Protein 5LTE (pdb70)

InterPro domains:
  IPR021848 Haem-dependent oxidative N-demethylase, alpha subunit-like [PF11927] (54-327)

Nearest PDB structures (foldseek):
  5lte-assembly1_A  TM=1.003E+00  e=3.455E-71  Ectopseudomonas mendocina ymp
  6aye-assembly1_A  TM=5.930E-01  e=3.231E+00  Homo sapiens
  8y7z-assembly1_A  TM=2.383E-01  e=1.622E+00  Geobacter sulfurreducens
  8y80-assembly1_A  TM=2.082E-01  e=1.718E+00  Geobacter sulfurreducens
  8y82-assembly1_M  TM=2.350E-01  e=3.231E+00  Geobacter sulfurreducens

B-factor: mean 16.22, std 6.71, range [7.65, 55.67]

Structure (mmCIF, N/CA/C/O backbone):
data_5LTE
#
_entry.id   5LTE
#
_cell.length_a   79.908
_cell.length_b   79.908
_cell.length_c   144.712
_cell.angle_alpha   90.00
_cell.angle_beta   90.00
_cell.angle_gamma   90.00
#
_symmetry.space_group_name_H-M   'P 43 21 2'
#
loop_
_entity.id
_entity.type
_entity.pdbx_description
1 polymer 'heme dependent oxidative N-demethylase'
2 non-polymer 'PROTOPORPHYRIN IX CONTAINING FE'
3 non-polymer 2-ETHOXYETHANOL
4 non-polymer 'SODIUM ION'
5 water water
#
loop_
_atom_site.group_PDB
_atom_site.id
_atom_site.type_symbol
_atom_site.label_atom_id
_atom_site.label_alt_id
_atom_site.label_comp_id
_atom_site.label_asym_id
_atom_site.label_entity_id
_atom_site.label_seq_id
_atom_site.pdbx_PDB_ins_code
_atom_site.Cartn_x
_atom_site.Cartn_y
_atom_site.Cartn_z
_atom_site.occupancy
_atom_site.B_iso_or_equiv
_atom_site.auth_seq_id
_atom_site.auth_comp_id
_atom_site.auth_asym_id
_atom_site.auth_atom_id
_atom_site.pdbx_PDB_model_num
ATOM 1 N N . PHE A 1 5 ? 37.781 9.664 42.109 1.00 41.30 5 PHE A N 1
ATOM 2 C CA . PHE A 1 5 ? 38.728 10.778 41.664 1.00 35.95 5 PHE A CA 1
ATOM 3 C C . PHE A 1 5 ? 38.447 11.340 40.266 1.00 37.99 5 PHE A C 1
ATOM 4 O O . PHE A 1 5 ? 38.537 10.733 39.227 1.00 33.01 5 PHE A O 1
ATOM 12 N N . LYS A 1 6 ? 38.253 12.605 40.243 1.00 38.50 6 LYS A N 1
ATOM 13 C CA . LYS A 1 6 ? 37.947 13.170 38.980 1.00 34.61 6 LYS A CA 1
ATOM 14 C C . LYS A 1 6 ? 39.197 13.448 38.164 1.00 27.17 6 LYS A C 1
ATOM 15 O O . LYS A 1 6 ? 40.317 13.280 38.669 1.00 29.64 6 LYS A O 1
ATOM 21 N N . PRO A 1 7 ? 39.009 13.971 36.957 1.00 23.09 7 PRO A N 1
ATOM 22 C CA . PRO A 1 7 ? 40.158 14.355 36.127 1.00 23.17 7 PRO A CA 1
ATOM 23 C C . PRO A 1 7 ? 41.063 15.374 36.814 1.00 20.42 7 PRO A C 1
ATOM 24 O O . PRO A 1 7 ? 40.618 16.135 37.617 1.00 20.09 7 PRO A O 1
ATOM 28 N N . LEU A 1 8 ? 42.345 15.297 36.521 1.00 21.26 8 LEU A N 1
ATOM 29 C CA . LEU A 1 8 ? 43.391 16.088 37.193 1.00 20.00 8 LEU A CA 1
ATOM 30 C C . LEU A 1 8 ? 43.075 17.555 37.185 1.00 15.96 8 LEU A C 1
ATOM 31 O O . LEU A 1 8 ? 42.759 18.132 36.167 1.00 17.02 8 LEU A O 1
ATOM 36 N N . GLU A 1 9 ? 43.073 18.176 38.365 1.00 13.57 9 GLU A N 1
ATOM 37 C CA . GLU A 1 9 ? 42.789 19.584 38.501 1.00 12.65 9 GLU A CA 1
ATOM 38 C C . GLU A 1 9 ? 44.049 20.337 38.907 1.00 12.55 9 GLU A C 1
ATOM 39 O O . GLU A 1 9 ? 44.904 19.676 39.568 1.00 12.97 9 GLU A O 1
ATOM 45 N N . SER A 1 10 ? 44.150 21.584 38.556 1.00 11.90 10 SER A N 1
ATOM 46 C CA . SER A 1 10 ? 45.178 22.447 39.057 1.00 12.57 10 SER A CA 1
ATOM 47 C C . SER A 1 10 ? 44.763 23.400 40.148 1.00 11.36 10 SER A C 1
ATOM 48 O O . SER A 1 10 ? 43.645 23.900 40.136 1.00 12.66 10 SER A O 1
ATOM 51 N N . TYR A 1 11 ? 45.761 23.700 40.989 1.00 11.12 11 TYR A N 1
ATOM 52 C CA . TYR A 1 11 ? 45.666 24.667 42.101 1.00 11.04 11 TYR A CA 1
ATOM 53 C C . TYR A 1 11 ? 46.617 25.807 41.890 1.00 10.48 11 TYR A C 1
ATOM 54 O O . TYR A 1 11 ? 47.097 26.419 42.821 1.00 10.05 11 TYR A O 1
ATOM 63 N N . ARG A 1 12 ? 46.888 26.086 40.610 1.00 11.16 12 ARG A N 1
ATOM 64 C CA . ARG A 1 12 ? 47.771 27.104 40.174 1.00 10.91 12 ARG A CA 1
ATOM 65 C C . ARG A 1 12 ? 47.448 27.285 38.653 1.00 11.76 12 ARG A C 1
ATOM 66 O O . ARG A 1 12 ? 46.642 26.546 38.085 1.00 12.65 12 ARG A O 1
ATOM 74 N N . GLU A 1 13 ? 48.092 28.273 38.040 1.00 14.47 13 GLU A N 1
ATOM 75 C CA . GLU A 1 13 ? 48.048 28.408 36.540 1.00 16.78 13 GLU A CA 1
ATOM 76 C C . GLU A 1 13 ? 46.570 28.634 36.137 1.00 14.90 13 GLU A C 1
ATOM 77 O O . GLU A 1 13 ? 46.052 29.692 36.469 1.00 18.20 13 GLU A O 1
ATOM 83 N N . ASP A 1 14 ? 45.912 27.648 35.580 1.00 15.39 14 ASP A N 1
ATOM 84 C CA . ASP A 1 14 ? 44.532 27.764 35.019 1.00 14.52 14 ASP A CA 1
ATOM 85 C C . ASP A 1 14 ? 43.464 27.518 36.068 1.00 15.69 14 ASP A C 1
ATOM 86 O O . ASP A 1 14 ? 42.222 27.743 35.810 1.00 14.17 14 ASP A O 1
ATOM 91 N N . PHE A 1 15 ? 43.904 27.055 37.255 1.00 13.54 15 PHE A N 1
ATOM 92 C CA . PHE A 1 15 ? 42.983 26.834 38.392 1.00 13.08 15 PHE A CA 1
ATOM 93 C C . PHE A 1 15 ? 41.743 26.026 38.012 1.00 14.33 15 PHE A C 1
ATOM 94 O O . PHE A 1 15 ? 40.613 26.474 38.210 1.00 16.94 15 PHE A O 1
ATOM 102 N N . SER A 1 16 ? 41.928 24.836 37.538 1.00 13.75 16 SER A N 1
ATOM 103 C CA . SER A 1 16 ? 40.833 23.978 37.116 1.00 15.13 16 SER A CA 1
ATOM 104 C C . SER A 1 16 ? 40.118 23.258 38.272 1.00 15.24 16 SER A C 1
ATOM 105 O O . SER A 1 16 ? 39.119 22.576 38.074 1.00 17.66 16 SER A O 1
ATOM 108 N N . PHE A 1 17 ? 40.647 23.390 39.505 1.00 13.01 17 PHE A N 1
ATOM 109 C CA . PHE A 1 17 ? 39.987 22.805 40.668 1.00 13.91 17 PHE A CA 1
ATOM 110 C C . PHE A 1 17 ? 38.520 23.278 40.719 1.00 14.83 17 PHE A C 1
ATOM 111 O O . PHE A 1 17 ? 38.259 24.496 40.646 1.00 15.78 17 PHE A O 1
ATOM 119 N N . ARG A 1 18 ? 37.632 22.337 40.948 1.00 15.44 18 ARG A N 1
ATOM 120 C CA . ARG A 1 18 ? 36.226 22.628 41.236 1.00 16.26 18 ARG A CA 1
ATOM 121 C C . ARG A 1 18 ? 35.630 21.512 42.015 1.00 15.64 18 ARG A C 1
ATOM 122 O O . ARG A 1 18 ? 36.064 20.376 41.973 1.00 15.82 18 ARG A O 1
ATOM 130 N N . ASN A 1 19 ? 34.574 21.823 42.765 1.00 14.39 19 ASN A N 1
ATOM 131 C CA . ASN A 1 19 ? 33.942 20.828 43.602 1.00 13.31 19 ASN A CA 1
ATOM 132 C C . ASN A 1 19 ? 32.683 20.263 42.951 1.00 14.78 19 ASN A C 1
ATOM 133 O O . ASN A 1 19 ? 31.909 21.034 42.477 1.00 16.70 19 ASN A O 1
ATOM 138 N N . SER A 1 20 ? 32.547 18.955 43.000 1.00 16.86 20 SER A N 1
ATOM 139 C CA . SER A 1 20 ? 31.284 18.248 42.680 1.00 18.94 20 SER A CA 1
ATOM 140 C C . SER A 1 20 ? 30.234 18.667 43.704 1.00 19.52 20 SER A C 1
ATOM 141 O O . SER A 1 20 ? 30.505 19.200 44.845 1.00 14.78 20 SER A O 1
ATOM 144 N N . PRO A 1 21 ? 28.948 18.381 43.370 1.00 19.55 21 PRO A N 1
ATOM 145 C CA . PRO A 1 21 ? 27.960 18.676 44.378 1.00 19.81 21 PRO A CA 1
ATOM 146 C C . PRO A 1 21 ? 28.187 17.891 45.674 1.00 17.10 21 PRO A C 1
ATOM 147 O O . PRO A 1 21 ? 27.880 18.390 46.758 1.00 18.40 21 PRO A O 1
ATOM 151 N N . ALA A 1 22 ? 28.675 16.651 45.632 1.00 17.82 22 ALA A N 1
ATOM 152 C CA . ALA A 1 22 ? 28.953 15.923 46.824 1.00 17.14 22 ALA A CA 1
ATOM 153 C C . ALA A 1 22 ? 30.060 16.576 47.718 1.00 16.87 22 ALA A C 1
ATOM 154 O O . ALA A 1 22 ? 29.998 16.510 48.956 1.00 15.10 22 ALA A O 1
ATOM 156 N N . ALA A 1 23 ? 31.082 17.051 47.024 1.00 16.89 23 ALA A N 1
ATOM 157 C CA . ALA A 1 23 ? 32.191 17.742 47.703 1.00 15.72 23 ALA A CA 1
ATOM 158 C C . ALA A 1 23 ? 31.662 19.029 48.355 1.00 13.39 23 ALA A C 1
ATOM 159 O O . ALA A 1 23 ? 32.062 19.408 49.510 1.00 14.77 23 ALA A O 1
ATOM 161 N N . ILE A 1 24 ? 30.704 19.727 47.714 1.00 14.00 24 ILE A N 1
ATOM 162 C CA . ILE A 1 24 ? 30.100 20.954 48.302 1.00 13.88 24 ILE A CA 1
ATOM 163 C C . ILE A 1 24 ? 29.348 20.546 49.551 1.00 14.88 24 ILE A C 1
ATOM 164 O O . ILE A 1 24 ? 29.500 21.162 50.636 1.00 15.25 24 ILE A O 1
ATOM 169 N N . ALA A 1 25 ? 28.558 19.457 49.451 1.00 16.44 25 ALA A N 1
ATOM 170 C CA . ALA A 1 25 ? 27.697 19.099 50.559 1.00 17.00 25 ALA A CA 1
ATOM 171 C C . ALA A 1 25 ? 28.479 18.759 51.827 1.00 17.72 25 ALA A C 1
ATOM 172 O O . ALA A 1 25 ? 28.027 18.982 52.967 1.00 17.20 25 ALA A O 1
ATOM 174 N N . ARG A 1 26 ? 29.655 18.146 51.640 1.00 16.37 26 ARG A N 1
ATOM 175 C CA . ARG A 1 26 ? 30.465 17.758 52.790 1.00 15.12 26 ARG A CA 1
ATOM 176 C C . ARG A 1 26 ? 31.527 18.811 53.193 1.00 13.12 26 ARG A C 1
ATOM 177 O O . ARG A 1 26 ? 32.324 18.568 54.158 1.00 14.25 26 ARG A O 1
ATOM 185 N N . PHE A 1 27 ? 31.525 19.943 52.556 1.00 13.41 27 PHE A N 1
ATOM 186 C CA . PHE A 1 27 ? 32.535 20.972 52.903 1.00 13.25 27 PHE A CA 1
ATOM 187 C C . PHE A 1 27 ? 32.379 21.348 54.369 1.00 14.20 27 PHE A C 1
ATOM 188 O O . PHE A 1 27 ? 31.219 21.607 54.816 1.00 13.49 27 PHE A O 1
ATOM 196 N N . PRO A 1 28 ? 33.465 21.455 55.119 1.00 12.28 28 PRO A N 1
ATOM 197 C CA . PRO A 1 28 ? 33.367 21.723 56.533 1.00 12.81 28 PRO A CA 1
ATOM 198 C C . PRO A 1 28 ? 33.125 23.187 56.867 1.00 12.98 28 PRO A C 1
ATOM 199 O O . PRO A 1 28 ? 34.030 23.935 57.304 1.00 13.29 28 PRO A O 1
ATOM 203 N N . PHE A 1 29 ? 31.908 23.655 56.658 1.00 12.49 29 PHE A N 1
ATOM 204 C CA . PHE A 1 29 ? 31.594 25.078 56.947 1.00 12.33 29 PHE A CA 1
ATOM 205 C C . PHE A 1 29 ? 31.917 25.379 58.402 1.00 12.47 29 PHE A C 1
ATOM 206 O O . PHE A 1 29 ? 31.454 24.601 59.243 1.00 15.64 29 PHE A O 1
ATOM 214 N N . PRO A 1 30 ? 32.729 26.428 58.674 1.00 11.98 30 PRO A N 1
ATOM 215 C CA . PRO A 1 30 ? 33.369 26.543 59.964 1.00 11.62 30 PRO A CA 1
ATOM 216 C C . PRO A 1 30 ? 32.689 27.496 60.953 1.00 13.01 30 PRO A C 1
ATOM 217 O O . PRO A 1 30 ? 33.236 27.705 62.024 1.00 14.76 30 PRO A O 1
ATOM 221 N N . PHE A 1 31 ? 31.512 28.024 60.623 1.00 14.24 31 PHE A N 1
ATOM 222 C CA . PHE A 1 31 ? 30.892 29.095 61.450 1.00 13.09 31 PHE A CA 1
ATOM 223 C C . PHE A 1 31 ? 29.660 28.623 62.195 1.00 16.28 31 PHE A C 1
ATOM 224 O O . PHE A 1 31 ? 28.617 28.508 61.557 1.00 16.79 31 PHE A O 1
ATOM 232 N N . PRO A 1 32 ? 29.787 28.440 63.544 1.00 16.87 32 PRO A N 1
ATOM 233 C CA . PRO A 1 32 ? 28.616 27.994 64.272 1.00 16.42 32 PRO A CA 1
ATOM 234 C C . PRO A 1 32 ? 27.723 29.194 64.520 1.00 16.25 32 PRO A C 1
ATOM 235 O O . PRO A 1 32 ? 26.595 28.983 64.963 1.00 18.04 32 PRO A O 1
ATOM 239 N N . GLU A 1 33 ? 28.184 30.414 64.334 1.00 14.62 33 GLU A N 1
ATOM 240 C CA . GLU A 1 33 ? 27.409 31.636 64.668 1.00 17.64 33 GLU A CA 1
ATOM 241 C C . GLU A 1 33 ? 27.554 32.630 63.577 1.00 16.83 33 GLU A C 1
ATOM 242 O O . GLU A 1 33 ? 28.439 32.564 62.695 1.00 15.95 33 GLU A O 1
ATOM 248 N N . ASP A 1 34 ? 26.718 33.690 63.590 1.00 15.14 34 ASP A N 1
ATOM 249 C CA . ASP A 1 34 ? 26.811 34.726 62.589 1.00 14.06 34 ASP A CA 1
ATOM 250 C C . ASP A 1 34 ? 27.951 35.717 62.759 1.00 14.20 34 ASP A C 1
ATOM 251 O O . ASP A 1 34 ? 28.049 36.709 61.996 1.00 15.82 34 ASP A O 1
ATOM 256 N N . GLN A 1 35 ? 28.768 35.548 63.795 1.00 13.53 35 GLN A N 1
ATOM 257 C CA . GLN A 1 35 ? 30.010 36.246 63.910 1.00 14.20 35 GLN A CA 1
ATOM 258 C C . GLN A 1 35 ? 31.067 35.213 64.425 1.00 13.64 35 GLN A C 1
ATOM 259 O O . GLN A 1 35 ? 30.727 34.207 65.040 1.00 14.84 35 GLN A O 1
ATOM 265 N N . TYR A 1 36 ? 32.305 35.526 64.075 1.00 12.57 36 TYR A N 1
ATOM 266 C CA . TYR A 1 36 ? 33.483 34.720 64.442 1.00 11.36 36 TYR A CA 1
ATOM 267 C C . TYR A 1 36 ? 34.350 35.386 65.474 1.00 10.99 36 TYR A C 1
ATOM 268 O O . TYR A 1 36 ? 34.663 36.551 65.406 1.00 12.41 36 TYR A O 1
ATOM 277 N N . MET A 1 37 ? 34.803 34.545 66.409 1.00 12.21 37 MET A N 1
ATOM 278 C CA . MET A 1 37 ? 35.814 34.920 67.349 1.00 11.48 37 MET A CA 1
ATOM 279 C C . MET A 1 37 ? 36.708 33.725 67.670 1.00 10.17 37 MET A C 1
ATOM 280 O O . MET A 1 37 ? 36.269 32.630 67.663 1.00 11.54 37 MET A O 1
ATOM 285 N N . TYR A 1 38 ? 37.977 34.013 67.905 1.00 11.71 38 TYR A N 1
ATOM 286 C CA . TYR A 1 38 ? 38.899 32.993 68.351 1.00 11.07 38 TYR A CA 1
ATOM 287 C C . TYR A 1 38 ? 38.445 32.362 69.690 1.00 12.97 38 TYR A C 1
ATOM 288 O O . TYR A 1 38 ? 37.876 33.060 70.579 1.00 14.81 38 TYR A O 1
ATOM 297 N N . SER A 1 39 ? 38.731 31.076 69.852 1.00 11.72 39 SER A N 1
ATOM 298 C CA . SER A 1 39 ? 38.477 30.321 71.028 1.00 12.43 39 SER A CA 1
ATOM 299 C C . SER A 1 39 ? 39.262 29.058 71.015 1.00 14.25 39 SER A C 1
ATOM 300 O O . SER A 1 39 ? 39.846 28.708 69.978 1.00 14.71 39 SER A O 1
ATOM 303 N N . VAL A 1 40 ? 39.294 28.368 72.148 1.00 12.11 40 VAL A N 1
ATOM 304 C CA . VAL A 1 40 ? 39.824 27.021 72.222 1.00 13.59 40 VAL A CA 1
ATOM 305 C C . VAL A 1 40 ? 38.761 26.067 71.739 1.00 14.49 40 VAL A C 1
ATOM 306 O O . VAL A 1 40 ? 37.978 25.516 72.555 1.00 16.45 40 VAL A O 1
ATOM 310 N N . ASN A 1 41 ? 38.668 25.908 70.427 1.00 12.60 41 ASN A N 1
ATOM 311 C CA . ASN A 1 41 ? 37.603 25.181 69.795 1.00 12.21 41 ASN A CA 1
ATOM 312 C C . ASN A 1 41 ? 37.914 23.715 69.524 1.00 12.94 41 ASN A C 1
ATOM 313 O O . ASN A 1 41 ? 37.600 23.177 68.453 1.00 14.53 41 ASN A O 1
ATOM 318 N N . LEU A 1 42 ? 38.569 23.117 70.499 1.00 13.12 42 LEU A N 1
ATOM 319 C CA . LEU A 1 42 ? 39.000 21.714 70.397 1.00 13.61 42 LEU A CA 1
ATOM 320 C C . LEU A 1 42 ? 37.935 20.754 70.771 1.00 15.90 42 LEU A C 1
ATOM 321 O O . LEU A 1 42 ? 37.077 21.068 71.648 1.00 17.22 42 LEU A O 1
ATOM 326 N N . GLU A 1 43 ? 37.875 19.603 70.137 1.00 13.76 43 GLU A N 1
ATOM 327 C CA . GLU A 1 43 ? 36.971 18.543 70.582 1.00 16.63 43 GLU A CA 1
ATOM 328 C C . GLU A 1 43 ? 37.662 17.217 70.345 1.00 16.55 43 GLU A C 1
ATOM 329 O O . GLU A 1 43 ? 38.538 17.087 69.477 1.00 14.73 43 GLU A O 1
ATOM 335 N N . PRO A 1 44 ? 37.203 16.180 71.026 1.00 17.62 44 PRO A N 1
ATOM 336 C CA . PRO A 1 44 ? 37.745 14.855 70.721 1.00 15.01 44 PRO A CA 1
ATOM 337 C C . PRO A 1 44 ? 37.475 14.446 69.300 1.00 14.72 44 PRO A C 1
ATOM 338 O O . PRO A 1 44 ? 36.401 14.701 68.676 1.00 16.10 44 PRO A O 1
ATOM 342 N N . ALA A 1 45 ? 38.528 13.942 68.657 1.00 13.93 45 ALA A N 1
ATOM 343 C CA . ALA A 1 45 ? 38.455 13.569 67.251 1.00 15.27 45 ALA A CA 1
ATOM 344 C C . ALA A 1 45 ? 37.961 12.181 67.047 1.00 17.85 45 ALA A C 1
ATOM 345 O O . ALA A 1 45 ? 38.684 11.275 66.677 1.00 20.74 45 ALA A O 1
ATOM 347 N N . VAL A 1 46 ? 36.707 12.036 67.363 1.00 18.09 46 VAL A N 1
ATOM 348 C CA . VAL A 1 46 ? 35.998 10.770 67.284 1.00 19.67 46 VAL A CA 1
ATOM 349 C C . VAL A 1 46 ? 35.237 10.708 65.986 1.00 17.65 46 VAL A C 1
ATOM 350 O O . VAL A 1 46 ? 34.732 11.706 65.425 1.00 21.51 46 VAL A O 1
ATOM 354 N N . SER A 1 47 ? 35.098 9.490 65.430 1.00 18.35 47 SER A N 1
ATOM 355 C CA . SER A 1 47 ? 34.371 9.303 64.192 1.00 17.74 47 SER A CA 1
ATOM 356 C C . SER A 1 47 ? 32.957 9.692 64.344 1.00 21.65 47 SER A C 1
ATOM 357 O O . SER A 1 47 ? 32.325 9.236 65.295 1.00 23.90 47 SER A O 1
ATOM 360 N N . ARG A 1 48 ? 32.472 10.539 63.471 1.00 20.43 48 ARG A N 1
ATOM 361 C CA . ARG A 1 48 ? 31.043 10.858 63.379 1.00 22.80 48 ARG A CA 1
ATOM 362 C C . ARG A 1 48 ? 30.623 11.216 61.983 1.00 21.95 48 ARG A C 1
ATOM 363 O O . ARG A 1 48 ? 31.427 11.553 61.097 1.00 18.77 48 ARG A O 1
ATOM 371 N N . ASP A 1 49 ? 29.314 11.042 61.732 1.00 21.89 49 ASP A N 1
ATOM 372 C CA . ASP A 1 49 ? 28.664 11.479 60.503 1.00 23.11 49 ASP A CA 1
ATOM 373 C C . ASP A 1 49 ? 29.258 10.828 59.258 1.00 25.58 49 ASP A C 1
ATOM 374 O O . ASP A 1 49 ? 30.009 11.451 58.475 1.00 21.03 49 ASP A O 1
ATOM 379 N N . PRO A 1 50 ? 28.868 9.578 59.010 1.00 24.08 50 PRO A N 1
ATOM 380 C CA . PRO A 1 50 ? 29.350 8.909 57.832 1.00 21.97 50 PRO A CA 1
ATOM 381 C C . PRO A 1 50 ? 29.205 9.739 56.556 1.00 22.39 50 PRO A C 1
ATOM 382 O O . PRO A 1 50 ? 28.214 10.421 56.347 1.00 24.01 50 PRO A O 1
ATOM 386 N N . GLY A 1 51 ? 30.249 9.710 55.703 1.00 21.14 51 GLY A N 1
ATOM 387 C CA . GLY A 1 51 ? 30.317 10.525 54.505 1.00 20.91 51 GLY A CA 1
ATOM 388 C C . GLY A 1 51 ? 30.996 11.923 54.734 1.00 18.26 51 GLY A C 1
ATOM 389 O O . GLY A 1 51 ? 31.358 12.604 53.796 1.00 20.17 51 GLY A O 1
ATOM 390 N N . SER A 1 52 ? 31.060 12.343 55.981 1.00 16.76 52 SER A N 1
ATOM 391 C CA . SER A 1 52 ? 31.569 13.650 56.299 1.00 15.66 52 SER A CA 1
ATOM 392 C C . SER A 1 52 ? 33.081 13.556 56.454 1.00 14.86 52 SER A C 1
ATOM 393 O O . SER A 1 52 ? 33.694 12.464 56.561 1.00 15.50 52 SER A O 1
ATOM 396 N N . VAL A 1 53 ? 33.678 14.754 56.564 1.00 16.25 53 VAL A N 1
ATOM 397 C CA . VAL A 1 53 ? 35.103 14.807 56.807 1.00 13.96 53 VAL A CA 1
ATOM 398 C C . VAL A 1 53 ? 35.545 14.344 58.167 1.00 15.96 53 VAL A C 1
ATOM 399 O O . VAL A 1 53 ? 36.746 14.197 58.391 1.00 16.06 53 VAL A O 1
ATOM 403 N N . PHE A 1 54 ? 34.600 14.132 59.089 1.00 14.37 54 PHE A N 1
ATOM 404 C CA . PHE A 1 54 ? 34.863 13.673 60.433 1.00 16.11 54 PHE A CA 1
ATOM 405 C C . PHE A 1 54 ? 34.754 12.158 60.632 1.00 14.51 54 PHE A C 1
ATOM 406 O O . PHE A 1 54 ? 35.021 11.717 61.707 1.00 16.11 54 PHE A O 1
ATOM 414 N N . GLU A 1 55 ? 34.488 11.434 59.561 1.00 15.58 55 GLU A N 1
ATOM 415 C CA . GLU A 1 55 ? 34.245 9.998 59.662 1.00 18.05 55 GLU A CA 1
ATOM 416 C C . GLU A 1 55 ? 35.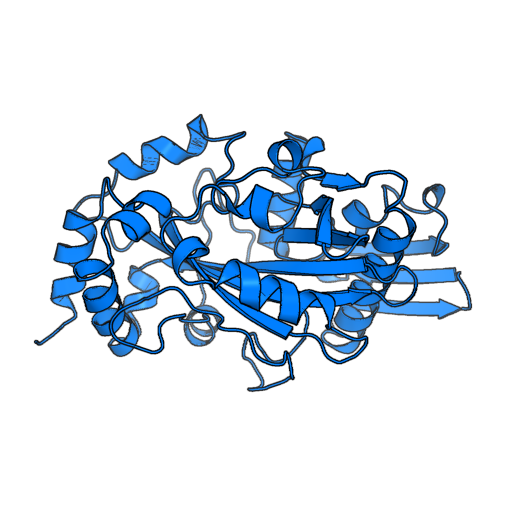518 9.228 60.002 1.00 19.38 55 GLU A C 1
ATOM 417 O O . GLU A 1 55 ? 35.552 8.364 60.875 1.00 16.77 55 GLU A O 1
ATOM 423 N N . HIS A 1 56 ? 36.607 9.620 59.326 1.00 16.77 56 HIS A N 1
ATOM 424 C CA . HIS A 1 56 ? 37.920 8.998 59.535 1.00 17.22 56 HIS A CA 1
ATOM 425 C C . HIS A 1 56 ? 38.969 9.975 60.026 1.00 18.12 56 HIS A C 1
ATOM 426 O O . HIS A 1 56 ? 38.774 11.175 59.897 1.00 18.11 56 HIS A O 1
ATOM 433 N N . GLN A 1 57 ? 40.066 9.454 60.638 1.00 16.15 57 GLN A N 1
ATOM 434 C CA . GLN A 1 57 ? 41.066 10.385 61.169 1.00 18.68 57 GLN A CA 1
ATOM 435 C C . GLN A 1 57 ? 41.752 11.129 60.076 1.00 15.77 57 GLN A C 1
ATOM 436 O O . GLN A 1 57 ? 42.189 12.279 60.323 1.00 16.66 57 GLN A O 1
ATOM 442 N N . PHE A 1 58 ? 41.945 10.513 58.919 1.00 14.75 58 PHE A N 1
ATOM 443 C CA . PHE A 1 58 ? 42.522 11.136 57.732 1.00 14.47 58 PHE A CA 1
ATOM 444 C C . PHE A 1 58 ? 41.525 11.026 56.608 1.00 15.45 58 PHE A C 1
ATOM 445 O O . PHE A 1 58 ? 41.153 9.905 56.176 1.00 16.96 58 PHE A O 1
ATOM 453 N N . ASP A 1 59 ? 41.155 12.136 56.033 1.00 14.26 59 ASP A N 1
ATOM 454 C CA . ASP A 1 59 ? 40.099 12.194 55.045 1.00 13.25 59 ASP A CA 1
ATOM 455 C C . ASP A 1 59 ? 40.721 12.260 53.669 1.00 15.49 59 ASP A C 1
ATOM 456 O O . ASP A 1 59 ? 41.491 13.176 53.349 1.00 14.95 59 ASP A O 1
ATOM 461 N N . VAL A 1 60 ? 40.377 11.291 52.839 1.00 14.01 60 VAL A N 1
ATOM 462 C CA . VAL A 1 60 ? 40.766 11.242 51.438 1.00 14.18 60 VAL A CA 1
ATOM 463 C C . VAL A 1 60 ? 39.538 11.514 50.591 1.00 14.34 60 VAL A C 1
ATOM 464 O O . VAL A 1 60 ? 38.528 10.854 50.808 1.00 15.38 60 VAL A O 1
ATOM 468 N N . ASP A 1 61 ? 39.586 12.482 49.687 1.00 13.80 61 ASP A N 1
ATOM 469 C CA . ASP A 1 61 ? 38.441 12.936 48.933 1.00 12.90 61 ASP A CA 1
ATOM 470 C C . ASP A 1 61 ? 38.663 12.909 47.420 1.00 14.66 61 ASP A C 1
ATOM 471 O O . ASP A 1 61 ? 39.689 12.394 46.892 1.00 14.93 61 ASP A O 1
ATOM 476 N N . GLU A 1 62 ? 37.728 13.492 46.666 1.00 14.70 62 GLU A N 1
ATOM 477 C CA . GLU A 1 62 ? 37.739 13.448 45.238 1.00 13.91 62 GLU A CA 1
ATOM 478 C C . GLU A 1 62 ? 38.898 14.102 44.588 1.00 12.72 62 GLU A C 1
ATOM 479 O O . GLU A 1 62 ? 39.198 13.900 43.406 1.00 13.40 62 GLU A O 1
ATOM 485 N N . HIS A 1 63 ? 39.578 14.932 45.399 1.00 12.41 63 HIS A N 1
ATOM 486 C CA . HIS A 1 63 ? 40.682 15.729 44.855 1.00 11.04 63 HIS A CA 1
ATOM 487 C C . HIS A 1 63 ? 42.041 15.121 45.166 1.00 12.27 63 HIS A C 1
ATOM 488 O O . HIS A 1 63 ? 43.104 15.756 44.870 1.00 13.01 63 HIS A O 1
ATOM 495 N N . TYR A 1 64 ? 42.038 13.906 45.682 1.00 11.46 64 TYR A N 1
ATOM 496 C CA . TYR A 1 64 ? 43.263 13.279 46.177 1.00 12.29 64 TYR A CA 1
ATOM 497 C C . TYR A 1 64 ? 44.381 13.281 45.131 1.00 12.08 64 TYR A C 1
ATOM 498 O O . TYR A 1 64 ? 45.562 13.720 45.385 1.00 10.95 64 TYR A O 1
ATOM 507 N N . VAL A 1 65 ? 44.080 12.774 43.934 1.00 12.89 65 VAL A N 1
ATOM 508 C CA . VAL A 1 65 ? 45.151 12.690 42.930 1.00 14.08 65 VAL A CA 1
ATOM 509 C C . VAL A 1 65 ? 45.654 14.102 42.478 1.00 12.23 65 VAL A C 1
ATOM 510 O O . VAL A 1 65 ? 46.883 14.322 42.328 1.00 13.18 65 VAL A O 1
ATOM 514 N N . SER A 1 66 ? 44.719 15.023 42.266 1.00 11.99 66 SER A N 1
ATOM 515 C CA . SER A 1 66 ? 45.055 16.387 41.931 1.00 11.99 66 SER A CA 1
ATOM 516 C C . SER A 1 66 ? 46.001 16.978 42.987 1.00 10.62 66 SER A C 1
ATOM 517 O O . SER A 1 66 ? 46.980 17.654 42.661 1.00 10.11 66 SER A O 1
ATOM 520 N N . GLU A 1 67 ? 45.602 16.804 44.225 1.00 11.05 67 GLU A N 1
ATOM 521 C CA . GLU A 1 67 ? 46.389 17.402 45.318 1.00 10.17 67 GLU A CA 1
ATOM 522 C C . GLU A 1 67 ? 47.781 16.809 45.433 1.00 10.81 67 GLU A C 1
ATOM 523 O O . GLU A 1 67 ? 48.749 17.511 45.684 1.00 11.30 67 GLU A O 1
ATOM 529 N N . MET A 1 68 ? 47.867 15.522 45.215 1.00 10.61 68 MET A N 1
ATOM 530 C CA . MET A 1 68 ? 49.196 14.874 45.269 1.00 11.47 68 MET A CA 1
ATOM 531 C C . MET A 1 68 ? 50.069 15.341 44.139 1.00 10.89 68 MET A C 1
ATOM 532 O O . MET A 1 68 ? 51.277 15.520 44.302 1.00 10.84 68 MET A O 1
ATOM 537 N N . ALA A 1 69 ? 49.505 15.615 42.962 1.00 11.19 69 ALA A N 1
ATOM 538 C CA . ALA A 1 69 ? 50.235 16.235 41.894 1.00 12.35 69 ALA A CA 1
ATOM 539 C C . ALA A 1 69 ? 50.727 17.655 42.207 1.00 12.72 69 ALA A C 1
ATOM 540 O O . ALA A 1 69 ? 51.861 18.080 41.832 1.00 11.69 69 ALA A O 1
ATOM 542 N N . GLU A 1 70 ? 49.854 18.416 42.902 1.00 11.15 70 GLU A N 1
ATOM 543 C CA . GLU A 1 70 ? 50.242 19.734 43.369 1.00 9.50 70 GLU A CA 1
ATOM 544 C C . GLU A 1 70 ? 51.418 19.661 44.364 1.00 8.55 70 GLU A C 1
ATOM 545 O O . GLU A 1 70 ? 52.367 20.423 44.202 1.00 9.21 70 GLU A O 1
ATOM 551 N N . ARG A 1 71 ? 51.326 18.758 45.347 1.00 8.89 71 ARG A N 1
ATOM 552 C CA . ARG A 1 71 ? 52.410 18.573 46.297 1.00 8.48 71 ARG A CA 1
ATOM 553 C C . ARG A 1 71 ? 53.685 18.240 45.544 1.00 9.27 71 ARG A C 1
ATOM 554 O O . ARG A 1 71 ? 54.792 18.745 45.817 1.00 9.85 71 ARG A O 1
ATOM 562 N N . ALA A 1 72 ? 53.587 17.333 44.589 1.00 10.80 72 ALA A N 1
ATOM 563 C CA . ALA A 1 72 ? 54.808 16.953 43.870 1.00 12.19 72 ALA A CA 1
ATOM 564 C C . ALA A 1 72 ? 55.437 18.139 43.154 1.00 10.14 72 ALA A C 1
ATOM 565 O O . ALA A 1 72 ? 56.654 18.281 43.145 1.00 11.49 72 ALA A O 1
ATOM 567 N N . ARG A 1 73 ? 54.633 19.015 42.568 1.00 11.53 73 ARG A N 1
ATOM 568 C CA . ARG A 1 73 ? 55.168 20.191 41.898 1.00 10.97 73 ARG A CA 1
ATOM 569 C C . ARG A 1 73 ? 55.832 21.156 42.900 1.00 10.36 73 ARG A C 1
ATOM 570 O O . ARG A 1 73 ? 56.946 21.693 42.685 1.00 11.22 73 ARG A O 1
ATOM 578 N N . VAL A 1 74 ? 55.203 21.367 44.049 1.00 9.35 74 VAL A N 1
ATOM 579 C CA . VAL A 1 74 ? 55.763 22.268 45.048 1.00 9.02 74 VAL A CA 1
ATOM 580 C C . VAL A 1 74 ? 57.145 21.772 45.451 1.00 9.21 74 VAL A C 1
ATOM 581 O O . VAL A 1 74 ? 58.140 22.549 45.572 1.00 9.67 74 VAL A O 1
ATOM 585 N N . LEU A 1 75 ? 57.247 20.473 45.691 1.00 10.34 75 LEU A N 1
ATOM 586 C CA . LEU A 1 75 ? 58.492 19.864 46.193 1.00 10.30 75 LEU A CA 1
ATOM 587 C C . LEU A 1 75 ? 59.545 19.794 45.087 1.00 11.75 75 LEU A C 1
ATOM 588 O O . LEU A 1 75 ? 60.753 19.864 45.387 1.00 13.12 75 LEU A O 1
ATOM 593 N N . GLU A 1 76 ? 59.102 19.652 43.840 1.00 12.48 76 GLU A N 1
ATOM 594 C CA . GLU A 1 76 ? 60.057 19.756 42.738 1.00 13.83 76 GLU A CA 1
ATOM 595 C C . GLU A 1 76 ? 60.770 21.082 42.658 1.00 13.89 76 GLU A C 1
ATOM 596 O O . GLU A 1 76 ? 62.015 21.130 42.474 1.00 14.72 76 GLU A O 1
ATOM 602 N N . LEU A 1 77 ? 60.017 22.170 42.886 1.00 12.60 77 LEU A N 1
ATOM 603 C CA . LEU A 1 77 ? 60.524 23.500 42.926 1.00 12.63 77 LEU A CA 1
ATOM 604 C C . LEU A 1 77 ? 61.306 23.805 44.200 1.00 13.53 77 LEU A C 1
ATOM 605 O O . LEU A 1 77 ? 62.250 24.642 44.208 1.00 15.27 77 LEU A O 1
ATOM 610 N N . ASP A 1 78 ? 60.883 23.221 45.326 1.00 11.03 78 ASP A N 1
ATOM 611 C CA . ASP A 1 78 ? 61.389 23.565 46.654 1.00 11.02 78 ASP A CA 1
ATOM 612 C C . ASP A 1 78 ? 61.337 22.369 47.586 1.00 10.83 78 ASP A C 1
ATOM 613 O O . ASP A 1 78 ? 60.434 22.186 48.384 1.00 10.39 78 ASP A O 1
ATOM 618 N N . PRO A 1 79 ? 62.413 21.545 47.567 1.00 12.11 79 PRO A N 1
ATOM 619 C CA . PRO A 1 79 ? 62.425 20.365 48.460 1.00 12.86 79 PRO A CA 1
ATOM 620 C C . PRO A 1 79 ? 62.461 20.718 49.924 1.00 14.44 79 PRO A C 1
ATOM 621 O O . PRO A 1 79 ? 62.086 19.881 50.766 1.00 14.37 79 PRO A O 1
ATOM 625 N N . GLY A 1 80 ? 62.821 21.962 50.270 1.00 11.59 80 GLY A N 1
ATOM 626 C CA . GLY A 1 80 ? 62.941 22.378 51.650 1.00 13.91 80 GLY A CA 1
ATOM 627 C C . GLY A 1 80 ? 61.588 22.686 52.305 1.00 13.05 80 GLY A C 1
ATOM 628 O O . GLY A 1 80 ? 61.539 23.102 53.467 1.00 13.17 80 GLY A O 1
ATOM 629 N N . ARG A 1 81 ? 60.476 22.429 51.603 1.00 11.75 81 ARG A N 1
ATOM 630 C CA . ARG A 1 81 ? 59.177 22.419 52.268 1.00 10.00 81 ARG A CA 1
ATOM 631 C C . ARG A 1 81 ? 58.983 21.277 53.250 1.00 10.76 81 ARG A C 1
ATOM 632 O O . ARG A 1 81 ? 57.973 21.247 54.018 1.00 10.66 81 ARG A O 1
ATOM 640 N N . CYS A 1 82 ? 59.830 20.241 53.153 1.00 9.87 82 CYS A N 1
ATOM 641 C CA . CYS A 1 82 ? 59.827 19.154 54.114 1.00 10.53 82 CYS A CA 1
ATOM 642 C C . CYS A 1 82 ? 61.160 19.210 54.834 1.00 10.79 82 CYS A C 1
ATOM 643 O O . CYS A 1 82 ? 62.266 19.239 54.212 1.00 12.98 82 CYS A O 1
ATOM 646 N N . LEU A 1 83 ? 61.111 19.113 56.135 1.00 11.45 83 LEU A N 1
ATOM 647 C CA . LEU A 1 83 ? 62.274 19.133 56.990 1.00 13.84 83 LEU A CA 1
ATOM 648 C C . LEU A 1 83 ? 62.014 18.102 58.112 1.00 12.66 83 LEU A C 1
ATOM 649 O O . LEU A 1 83 ? 60.955 18.071 58.666 1.00 13.60 83 LEU A O 1
ATOM 654 N N . VAL A 1 84 ? 63.023 17.288 58.447 1.00 13.35 84 VAL A N 1
ATOM 655 C CA . VAL A 1 84 ? 62.942 16.432 59.627 1.00 12.11 84 VAL A CA 1
ATOM 656 C C . VAL A 1 84 ? 64.264 16.552 60.364 1.00 13.23 84 VAL A C 1
ATOM 657 O O . VAL A 1 84 ? 65.323 16.065 59.857 1.00 13.48 84 VAL A O 1
ATOM 661 N N . MET A 1 85 ? 64.307 17.258 61.477 1.00 11.91 85 MET A N 1
ATOM 662 C CA . MET A 1 85 ? 65.524 17.312 62.238 1.00 13.78 85 MET A CA 1
ATOM 663 C C . MET A 1 85 ? 65.908 15.897 62.708 1.00 15.01 85 MET A C 1
ATOM 664 O O . MET A 1 85 ? 65.078 15.060 62.970 1.00 13.09 85 MET A O 1
ATOM 669 N N . PRO A 1 86 ? 67.195 15.661 62.838 1.00 16.03 86 PRO A N 1
ATOM 670 C CA . PRO A 1 86 ? 67.591 14.246 63.121 1.00 17.28 86 PRO A CA 1
ATOM 671 C C . PRO A 1 86 ? 66.965 13.619 64.303 1.00 15.38 86 PRO A C 1
ATOM 672 O O . PRO A 1 86 ? 66.667 12.410 64.252 1.00 16.75 86 PRO A O 1
ATOM 676 N N . HIS A 1 87 ? 66.744 14.377 65.399 1.00 15.87 87 HIS A N 1
ATOM 677 C CA . HIS A 1 87 ? 66.049 13.774 66.539 1.00 14.36 87 HIS A CA 1
ATOM 678 C C . HIS A 1 87 ? 64.541 13.363 66.333 1.00 13.53 87 HIS A C 1
ATOM 679 O O . HIS A 1 87 ? 63.913 12.744 67.218 1.00 17.02 87 HIS A O 1
ATOM 686 N N . MET A 1 88 ? 63.959 13.797 65.200 1.00 12.33 88 MET A N 1
ATOM 687 C CA . MET A 1 88 ? 62.631 13.503 64.889 1.00 11.38 88 MET A CA 1
ATOM 688 C C . MET A 1 88 ? 62.465 12.304 63.883 1.00 11.07 88 MET A C 1
ATOM 689 O O . MET A 1 88 ? 61.343 11.966 63.473 1.00 11.21 88 MET A O 1
ATOM 694 N N . ALA A 1 89 ? 63.552 11.625 63.592 1.00 13.06 89 ALA A N 1
ATOM 695 C CA . ALA A 1 89 ? 63.423 10.521 62.676 1.00 12.29 89 ALA A CA 1
ATOM 696 C C . ALA A 1 89 ? 62.479 9.422 63.181 1.00 11.52 89 ALA A C 1
ATOM 697 O O . ALA A 1 89 ? 61.668 8.894 62.404 1.00 11.40 89 ALA A O 1
ATOM 699 N N . GLN A 1 90 ? 62.521 9.071 64.437 1.00 12.52 90 GLN A N 1
ATOM 700 C CA . GLN A 1 90 ? 61.558 8.103 64.957 1.00 12.75 90 GLN A CA 1
ATOM 701 C C . GLN A 1 90 ? 60.137 8.580 64.827 1.00 11.46 90 GLN A C 1
ATOM 702 O O . GLN A 1 90 ? 59.285 7.790 64.426 1.00 12.01 90 GLN A O 1
ATOM 708 N N . ALA A 1 91 ? 59.869 9.865 65.160 1.00 10.92 91 ALA A N 1
ATOM 709 C CA . ALA A 1 91 ? 58.596 10.419 64.974 1.00 10.13 91 ALA A CA 1
ATOM 710 C C . ALA A 1 91 ? 58.117 10.412 63.524 1.00 10.19 91 ALA A C 1
ATOM 711 O O . ALA A 1 91 ? 56.925 10.265 63.256 1.00 12.32 91 ALA A O 1
ATOM 713 N N . ALA A 1 92 ? 58.993 10.566 62.528 1.00 9.44 92 ALA A N 1
ATOM 714 C CA . ALA A 1 92 ? 58.659 10.459 61.150 1.00 10.84 92 ALA A CA 1
ATOM 715 C C . ALA A 1 92 ? 58.170 9.063 60.812 1.00 8.79 92 ALA A C 1
ATOM 716 O O . ALA A 1 92 ? 57.160 8.919 60.164 1.00 9.88 92 ALA A O 1
ATOM 718 N N . TRP A 1 93 ? 58.876 8.028 61.359 1.00 10.56 93 TRP A N 1
ATOM 719 C CA . TRP A 1 93 ? 58.386 6.647 61.138 1.00 10.29 93 TRP A CA 1
ATOM 720 C C . TRP A 1 93 ? 57.045 6.379 61.826 1.00 10.04 93 TRP A C 1
ATOM 721 O O . TRP A 1 93 ? 56.171 5.713 61.257 1.00 11.68 93 TRP A O 1
ATOM 732 N N . ASP A 1 94 ? 56.884 6.933 63.015 1.00 12.05 94 ASP A N 1
ATOM 733 C CA . ASP A 1 94 ? 55.555 6.835 63.737 1.00 13.19 94 ASP A CA 1
ATOM 734 C C . ASP A 1 94 ? 54.457 7.406 62.844 1.00 11.95 94 ASP A C 1
ATOM 735 O O . ASP A 1 94 ? 53.328 6.908 62.759 1.00 12.61 94 ASP A O 1
ATOM 740 N N . THR A 1 95 ? 54.706 8.572 62.216 1.00 10.74 95 THR A N 1
ATOM 741 C CA . THR A 1 95 ? 53.769 9.221 61.360 1.00 10.85 95 THR A CA 1
ATOM 742 C C . THR A 1 95 ? 53.440 8.372 60.133 1.00 10.63 95 THR A C 1
ATOM 743 O O . THR A 1 95 ? 52.302 8.204 59.740 1.00 12.56 95 THR A O 1
ATOM 747 N N . LEU A 1 96 ? 54.497 7.760 59.513 1.00 10.10 96 LEU A N 1
ATOM 748 C CA . LEU A 1 96 ? 54.266 6.924 58.399 1.00 9.91 96 LEU A CA 1
ATOM 749 C C . LEU A 1 96 ? 53.394 5.691 58.838 1.00 10.57 96 LEU A C 1
ATOM 750 O O . LEU A 1 96 ? 52.461 5.304 58.124 1.00 10.94 96 LEU A O 1
ATOM 755 N N . ALA A 1 97 ? 53.658 5.146 60.023 1.00 11.58 97 ALA A N 1
ATOM 756 C CA . ALA A 1 97 ? 52.880 3.947 60.533 1.00 12.00 97 ALA A CA 1
ATOM 757 C C . ALA A 1 97 ? 51.374 4.348 60.707 1.00 13.23 97 ALA A C 1
ATOM 758 O O . ALA A 1 97 ? 50.446 3.691 60.217 1.00 13.24 97 ALA A O 1
ATOM 760 N N . MET A 1 98 ? 51.152 5.522 61.324 1.00 13.38 98 MET A N 1
ATOM 761 C CA . MET A 1 98 ? 49.789 5.974 61.605 1.00 12.61 98 MET A CA 1
ATOM 762 C C . MET A 1 98 ? 49.040 6.207 60.373 1.00 12.31 98 MET A C 1
ATOM 763 O O . MET A 1 98 ? 47.873 5.781 60.217 1.00 13.04 98 MET A O 1
ATOM 768 N N . LEU A 1 99 ? 49.689 6.852 59.409 1.00 10.79 99 LEU A N 1
ATOM 769 C CA . LEU A 1 99 ? 48.969 7.164 58.164 1.00 12.13 99 LEU A CA 1
ATOM 770 C C . LEU A 1 99 ? 48.693 5.908 57.369 1.00 11.37 99 LEU A C 1
ATOM 771 O O . LEU A 1 99 ? 47.584 5.716 56.868 1.00 11.50 99 LEU A O 1
ATOM 776 N N . MET A 1 100 ? 49.716 5.059 57.163 1.00 12.33 100 MET A N 1
ATOM 777 C CA . MET A 1 100 ? 49.460 3.828 56.413 1.00 11.87 100 MET A CA 1
ATOM 778 C C . MET A 1 100 ? 48.418 2.908 57.080 1.00 12.13 100 MET A C 1
ATOM 779 O O . MET A 1 100 ? 47.530 2.398 56.384 1.00 13.93 100 MET A O 1
ATOM 784 N N . GLU A 1 101 ? 48.443 2.762 58.378 1.00 13.34 101 GLU A N 1
ATOM 785 C CA . GLU A 1 101 ? 47.457 1.955 59.084 1.00 15.43 101 GLU A CA 1
ATOM 786 C C . GLU A 1 101 ? 46.069 2.477 58.887 1.00 16.17 101 GLU A C 1
ATOM 787 O O . GLU A 1 101 ? 45.154 1.697 58.591 1.00 14.98 101 GLU A O 1
ATOM 793 N N . HIS A 1 102 ? 45.857 3.775 59.074 1.00 16.52 102 HIS A N 1
ATOM 794 C CA . HIS A 1 102 ? 44.519 4.291 58.981 1.00 14.85 102 HIS A CA 1
ATOM 795 C C . HIS A 1 102 ? 44.044 4.303 57.578 1.00 14.11 102 HIS A C 1
ATOM 796 O O . HIS A 1 102 ? 42.858 4.035 57.300 1.00 15.86 102 HIS A O 1
ATOM 803 N N . LEU A 1 103 ? 44.888 4.646 56.599 1.00 13.03 103 LEU A N 1
ATOM 804 C CA . LEU A 1 103 ? 44.473 4.726 55.215 1.00 14.32 103 LEU A CA 1
ATOM 805 C C . LEU A 1 103 ? 44.047 3.318 54.722 1.00 14.16 103 LEU A C 1
ATOM 806 O O . LEU A 1 103 ? 43.111 3.194 53.980 1.00 15.93 103 LEU A O 1
ATOM 811 N N . ALA A 1 104 ? 44.831 2.318 55.054 1.00 16.66 104 ALA A N 1
ATOM 812 C CA . ALA A 1 104 ? 44.507 0.953 54.614 1.00 16.60 104 ALA A CA 1
ATOM 813 C C . ALA A 1 104 ? 43.251 0.402 55.302 1.00 18.63 104 ALA A C 1
ATOM 814 O O . ALA A 1 104 ? 42.521 -0.317 54.679 1.00 17.39 104 ALA A O 1
ATOM 816 N N . ARG A 1 105 ? 42.985 0.798 56.524 1.00 18.15 105 ARG A N 1
ATOM 817 C CA . ARG A 1 105 ? 41.760 0.374 57.237 1.00 19.34 105 ARG A CA 1
ATOM 818 C C . ARG A 1 105 ? 40.605 1.096 56.629 1.00 19.61 105 ARG A C 1
ATOM 819 O O . ARG A 1 105 ? 39.554 0.515 56.385 1.00 17.65 105 ARG A O 1
ATOM 827 N N . ASP A 1 106 ? 40.710 2.414 56.406 1.00 18.53 106 ASP A N 1
ATOM 828 C CA . ASP A 1 106 ? 39.509 3.208 56.107 1.00 17.75 106 ASP A CA 1
ATOM 829 C C . ASP A 1 106 ? 39.151 3.276 54.626 1.00 16.88 106 ASP A C 1
ATOM 830 O O . ASP A 1 106 ? 37.977 3.478 54.220 1.00 17.86 106 ASP A O 1
ATOM 835 N N . TYR A 1 107 ? 40.122 3.069 53.734 1.00 16.11 107 TYR A N 1
ATOM 836 C CA . TYR A 1 107 ? 39.913 3.123 52.326 1.00 18.17 107 TYR A CA 1
ATOM 837 C C . TYR A 1 107 ? 40.533 1.899 51.653 1.00 19.04 107 TYR A C 1
ATOM 838 O O . TYR A 1 107 ? 41.468 2.014 50.837 1.00 15.14 107 TYR A O 1
ATOM 847 N N . PRO A 1 108 ? 39.964 0.708 51.936 1.00 18.71 108 PRO A N 1
ATOM 848 C CA . PRO A 1 108 ? 40.690 -0.503 51.491 1.00 21.20 108 PRO A CA 1
ATOM 849 C C . PRO A 1 108 ? 40.664 -0.677 49.987 1.00 21.97 108 PRO A C 1
ATOM 850 O O . PRO A 1 108 ? 41.520 -1.383 49.361 1.00 23.37 108 PRO A O 1
ATOM 854 N N . GLN A 1 109 ? 39.719 -0.004 49.350 1.00 24.45 109 GLN A N 1
ATOM 855 C CA . GLN A 1 109 ? 39.681 0.088 47.936 1.00 27.35 109 GLN A CA 1
ATOM 856 C C . GLN A 1 109 ? 40.876 0.791 47.244 1.00 26.48 109 GLN A C 1
ATOM 857 O O . GLN A 1 109 ? 41.185 0.493 46.080 1.00 25.54 109 GLN A O 1
ATOM 863 N N . HIS A 1 110 ? 41.549 1.698 47.971 1.00 19.85 110 HIS A N 1
ATOM 864 C CA . HIS A 1 110 ? 42.631 2.485 47.444 1.00 19.76 110 HIS A CA 1
ATOM 865 C C . HIS A 1 110 ? 44.045 2.178 47.996 1.00 16.02 110 HIS A C 1
ATOM 866 O O . HIS A 1 110 ? 45.009 2.505 47.321 1.00 19.21 110 HIS A O 1
ATOM 873 N N . PHE A 1 111 ? 44.099 1.621 49.190 1.00 16.43 111 PHE A N 1
ATOM 874 C CA . PHE A 1 111 ? 45.363 1.435 49.917 1.00 16.74 111 PHE A CA 1
ATOM 875 C C . PHE A 1 111 ? 45.364 0.057 50.564 1.00 17.03 111 PHE A C 1
ATOM 876 O O . PHE A 1 111 ? 44.331 -0.401 51.081 1.00 17.18 111 PHE A O 1
ATOM 884 N N . ARG A 1 112 ? 46.578 -0.543 50.671 1.00 16.10 112 ARG A N 1
ATOM 885 C CA . ARG A 1 112 ? 46.692 -1.881 51.346 1.00 16.27 112 ARG A CA 1
ATOM 886 C C . ARG A 1 112 ? 48.000 -1.885 52.050 1.00 14.07 112 ARG A C 1
ATOM 887 O O . ARG A 1 112 ? 48.982 -1.332 51.540 1.00 13.24 112 ARG A O 1
ATOM 895 N N . LEU A 1 113 ? 47.962 -2.462 53.229 1.00 15.06 113 LEU A N 1
ATOM 896 C CA . LEU A 1 113 ? 49.174 -2.692 53.997 1.00 15.36 113 LEU A CA 1
ATOM 897 C C . LEU A 1 113 ? 49.218 -4.107 54.568 1.00 17.71 113 LEU A C 1
ATOM 898 O O . LEU A 1 113 ? 48.274 -4.555 55.270 1.00 16.50 113 LEU A O 1
ATOM 903 N N . THR A 1 114 ? 50.340 -4.784 54.312 1.00 15.95 114 THR A N 1
ATOM 904 C CA . THR A 1 114 ? 50.567 -6.073 54.964 1.00 16.83 114 THR A CA 1
ATOM 905 C C . THR A 1 114 ? 51.959 -6.041 55.574 1.00 17.54 114 THR A C 1
ATOM 906 O O . THR A 1 114 ? 52.882 -5.431 55.013 1.00 16.86 114 THR A O 1
ATOM 910 N N . ARG A 1 115 ? 52.093 -6.620 56.735 1.00 17.55 115 ARG A N 1
ATOM 911 C CA . ARG A 1 115 ? 53.350 -6.522 57.514 1.00 17.22 115 ARG A CA 1
ATOM 912 C C . ARG A 1 115 ? 53.695 -7.851 58.146 1.00 20.81 115 ARG A C 1
ATOM 913 O O . ARG A 1 115 ? 52.850 -8.537 58.705 1.00 18.43 115 ARG A O 1
ATOM 921 N N . GLN A 1 116 ? 54.978 -8.081 58.170 1.00 14.35 116 GLN A N 1
ATOM 922 C CA . GLN A 1 116 ? 55.542 -9.137 59.009 1.00 15.61 116 GLN A CA 1
ATOM 923 C C . GLN A 1 116 ? 56.796 -8.603 59.635 1.00 12.79 116 GLN A C 1
ATOM 924 O O . GLN A 1 116 ? 57.801 -8.325 58.983 1.00 12.27 116 GLN A O 1
ATOM 930 N N . GLY A 1 117 ? 56.686 -8.326 60.928 1.00 13.26 117 GLY A N 1
ATOM 931 C CA . GLY A 1 117 ? 57.728 -7.629 61.628 1.00 13.31 117 GLY A CA 1
ATOM 932 C C . GLY A 1 117 ? 57.885 -6.251 60.938 1.00 13.24 117 GLY A C 1
ATOM 933 O O . GLY A 1 117 ? 56.907 -5.572 60.627 1.00 12.95 117 GLY A O 1
ATOM 934 N N . ASP A 1 118 ? 59.137 -5.895 60.662 1.00 11.82 118 ASP A N 1
ATOM 935 C CA . ASP A 1 118 ? 59.477 -4.649 59.997 1.00 11.02 118 ASP A CA 1
ATOM 936 C C . ASP A 1 118 ? 59.544 -4.769 58.481 1.00 10.51 118 ASP A C 1
ATOM 937 O O . ASP A 1 118 ? 59.850 -3.788 57.789 1.00 10.77 118 ASP A O 1
ATOM 942 N N . ALA A 1 119 ? 59.146 -5.912 57.934 1.00 9.99 119 ALA A N 1
ATOM 943 C CA . ALA A 1 119 ? 58.917 -6.078 56.541 1.00 10.65 119 ALA A CA 1
ATOM 944 C C . ALA A 1 119 ? 57.541 -5.641 56.123 1.00 11.02 119 ALA A C 1
ATOM 945 O O . ALA A 1 119 ? 56.554 -6.349 56.282 1.00 11.83 119 ALA A O 1
ATOM 947 N N . TRP A 1 120 ? 57.436 -4.405 55.602 1.00 10.61 120 TRP A N 1
ATOM 948 C CA . TRP A 1 120 ? 56.130 -3.835 55.230 1.00 10.75 120 TRP A CA 1
ATOM 949 C C . TRP A 1 120 ? 55.916 -3.768 53.710 1.00 11.10 120 TRP A C 1
ATOM 950 O O . TRP A 1 120 ? 56.812 -3.458 52.940 1.00 13.43 120 TRP A O 1
ATOM 961 N N . HIS A 1 121 ? 54.655 -4.021 53.370 1.00 12.67 121 HIS A N 1
ATOM 962 C CA . HIS A 1 121 ? 54.255 -3.939 51.980 1.00 12.55 121 HIS A CA 1
ATOM 963 C C . HIS A 1 121 ? 53.043 -3.023 51.869 1.00 12.40 121 HIS A C 1
ATOM 964 O O . HIS A 1 121 ? 51.959 -3.323 52.368 1.00 13.49 121 HIS A O 1
ATOM 971 N N . TRP A 1 122 ? 53.304 -1.884 51.234 1.00 13.17 122 TRP A N 1
ATOM 972 C CA . TRP A 1 122 ? 52.319 -0.808 51.016 1.00 14.02 122 TRP A CA 1
ATOM 973 C C . TRP A 1 122 ? 51.985 -0.693 49.599 1.00 12.42 122 TRP A C 1
ATOM 974 O O . TRP A 1 122 ? 52.823 -0.609 48.730 1.00 13.89 122 TRP A O 1
ATOM 985 N N . GLN A 1 123 ? 50.683 -0.661 49.341 1.00 14.30 123 GLN A N 1
ATOM 986 C CA . GLN A 1 123 ? 50.163 -0.399 47.992 1.00 14.48 123 GLN A CA 1
ATOM 987 C C . GLN A 1 123 ? 49.212 0.830 47.990 1.00 14.13 123 GLN A C 1
ATOM 988 O O . GLN A 1 123 ? 48.270 0.895 48.749 1.00 16.06 123 GLN A O 1
ATOM 994 N N . ASN A 1 124 ? 49.465 1.738 47.113 1.00 14.65 124 ASN A N 1
ATOM 995 C CA . ASN A 1 124 ? 48.567 2.857 46.844 1.00 14.48 124 ASN A CA 1
ATOM 996 C C . ASN A 1 124 ? 48.152 2.755 45.433 1.00 15.86 124 ASN A C 1
ATOM 997 O O . ASN A 1 124 ? 48.857 3.140 44.523 1.00 15.94 124 ASN A O 1
ATOM 1002 N N . LEU A 1 125 ? 46.935 2.239 45.290 1.00 19.49 125 LEU A N 1
ATOM 1003 C CA . LEU A 1 125 ? 46.395 1.968 43.981 1.00 23.27 125 LEU A CA 1
ATOM 1004 C C . LEU A 1 125 ? 46.094 3.282 43.251 1.00 24.87 125 LEU A C 1
ATOM 1005 O O . LEU A 1 125 ? 46.349 3.382 42.055 1.00 26.30 125 LEU A O 1
ATOM 1010 N N . ALA A 1 126 ? 45.639 4.325 43.989 1.00 23.25 126 ALA A N 1
ATOM 1011 C CA . ALA A 1 126 ? 45.342 5.582 43.328 1.00 23.00 126 ALA A CA 1
ATOM 1012 C C . ALA A 1 126 ? 46.566 6.185 42.641 1.00 24.10 126 ALA A C 1
ATOM 1013 O 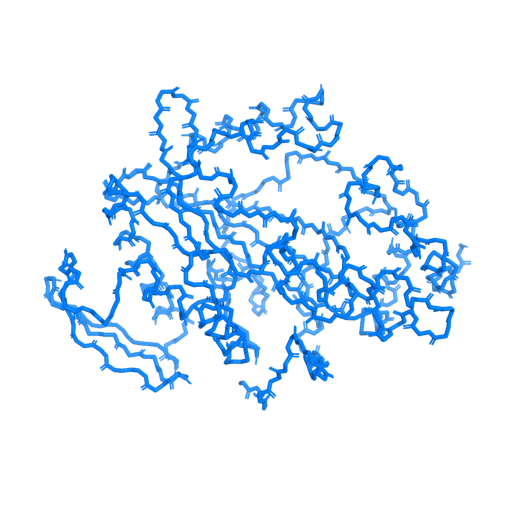O . ALA A 1 126 ? 46.434 6.804 41.639 1.00 26.29 126 ALA A O 1
ATOM 1015 N N . LEU A 1 127 ? 47.800 6.028 43.203 1.00 20.27 127 LEU A N 1
ATOM 1016 C CA . LEU A 1 127 ? 48.968 6.615 42.628 1.00 18.66 127 LEU A CA 1
ATOM 1017 C C . LEU A 1 127 ? 49.872 5.608 41.901 1.00 21.72 127 LEU A C 1
ATOM 1018 O O . LEU A 1 127 ? 50.956 5.970 41.457 1.00 22.47 127 LEU A O 1
ATOM 1023 N N . GLY A 1 128 ? 49.431 4.340 41.851 1.00 19.42 128 GLY A N 1
ATOM 1024 C CA . GLY A 1 128 ? 50.211 3.254 41.185 1.00 20.42 128 GLY A CA 1
ATOM 1025 C C . GLY A 1 128 ? 51.505 2.927 41.891 1.00 21.25 128 GLY A C 1
ATOM 1026 O O . GLY A 1 128 ? 52.531 2.705 41.277 1.00 21.69 128 GLY A O 1
ATOM 1027 N N . ILE A 1 129 ? 51.492 2.941 43.209 1.00 17.06 129 ILE A N 1
ATOM 1028 C CA . ILE A 1 129 ? 52.691 2.692 44.024 1.00 16.38 129 ILE A CA 1
ATOM 1029 C C . ILE A 1 129 ? 52.562 1.300 44.679 1.00 16.40 129 ILE A C 1
ATOM 1030 O O . ILE A 1 129 ? 51.515 0.944 45.199 1.00 16.89 129 ILE A O 1
ATOM 1035 N N . ASP A 1 130 ? 53.629 0.479 44.629 1.00 16.60 130 ASP A N 1
ATOM 1036 C CA . ASP A 1 130 ? 53.621 -0.825 45.222 1.00 17.81 130 ASP A CA 1
ATOM 1037 C C . ASP A 1 130 ? 54.960 -1.014 45.845 1.00 17.61 130 ASP A C 1
ATOM 1038 O O . ASP A 1 130 ? 55.925 -1.329 45.152 1.00 22.11 130 ASP A O 1
ATOM 1043 N N . GLN A 1 131 ? 55.056 -0.778 47.123 1.00 14.53 131 GLN A N 1
ATOM 1044 C CA . GLN A 1 131 ? 56.350 -0.622 47.798 1.00 14.85 131 GLN A CA 1
ATOM 1045 C C . GLN A 1 131 ? 56.548 -1.669 48.893 1.00 12.93 131 GLN A C 1
ATOM 1046 O O . GLN A 1 131 ? 55.704 -1.833 49.749 1.00 13.76 131 GLN A O 1
ATOM 1052 N N . ARG A 1 132 ? 57.660 -2.400 48.780 1.00 13.64 132 ARG A N 1
ATOM 1053 C CA . ARG A 1 132 ? 58.123 -3.291 49.847 1.00 13.64 132 ARG A CA 1
ATOM 1054 C C . ARG A 1 132 ? 59.337 -2.686 50.440 1.00 13.50 132 ARG A C 1
ATOM 1055 O O . ARG A 1 132 ? 60.309 -2.278 49.714 1.00 14.10 132 ARG A O 1
ATOM 1063 N N . PHE A 1 133 ? 59.235 -2.453 51.742 1.00 11.00 133 PHE A N 1
ATOM 1064 C CA . PHE A 1 133 ? 60.296 -1.731 52.432 1.00 10.71 133 PHE A CA 1
ATOM 1065 C C . PHE A 1 133 ? 60.465 -2.209 53.867 1.00 10.81 133 PHE A C 1
ATOM 1066 O O . PHE A 1 133 ? 59.715 -3.028 54.347 1.00 11.46 133 PHE A O 1
ATOM 1074 N N . THR A 1 134 ? 61.443 -1.627 54.558 1.00 9.65 134 THR A N 1
ATOM 1075 C CA . THR A 1 134 ? 61.815 -1.975 55.866 1.00 9.41 134 THR A CA 1
ATOM 1076 C C . THR A 1 134 ? 61.479 -0.865 56.824 1.00 9.65 134 THR A C 1
ATOM 1077 O O . THR A 1 134 ? 62.133 0.203 56.782 1.00 10.75 134 THR A O 1
ATOM 1081 N N . PHE A 1 135 ? 60.510 -1.124 57.690 1.00 10.05 135 PHE A N 1
ATOM 1082 C CA . PHE A 1 135 ? 60.126 -0.073 58.633 1.00 10.62 135 PHE A CA 1
ATOM 1083 C C . PHE A 1 135 ? 61.289 0.274 59.524 1.00 11.28 135 PHE A C 1
ATOM 1084 O O . PHE A 1 135 ? 61.891 -0.577 60.231 1.00 10.53 135 PHE A O 1
ATOM 1092 N N . GLY A 1 136 ? 61.690 1.547 59.541 1.00 11.87 136 GLY A N 1
ATOM 1093 C CA . GLY A 1 136 ? 62.803 1.995 60.289 1.00 11.18 136 GLY A CA 1
ATOM 1094 C C . GLY A 1 136 ? 64.095 2.173 59.568 1.00 11.70 136 GLY A C 1
ATOM 1095 O O . GLY A 1 136 ? 65.017 2.835 60.048 1.00 11.35 136 GLY A O 1
ATOM 1096 N N . ASP A 1 137 ? 64.159 1.661 58.348 1.00 11.51 137 ASP A N 1
ATOM 1097 C CA . ASP A 1 137 ? 65.326 1.749 57.501 1.00 10.81 137 ASP A CA 1
ATOM 1098 C C . ASP A 1 137 ? 65.149 2.683 56.380 1.00 10.85 137 ASP A C 1
ATOM 1099 O O . ASP A 1 137 ? 64.466 2.448 55.386 1.00 13.24 137 ASP A O 1
ATOM 1104 N N . PRO A 1 138 ? 65.738 3.891 56.499 1.00 12.44 138 PRO A N 1
ATOM 1105 C CA . PRO A 1 138 ? 65.337 4.922 55.476 1.00 12.41 138 PRO A CA 1
ATOM 1106 C C . PRO A 1 138 ? 65.925 4.663 54.084 1.00 13.43 138 PRO A C 1
ATOM 1107 O O . PRO A 1 138 ? 65.353 5.099 53.115 1.00 14.48 138 PRO A O 1
ATOM 1111 N N . ALA A 1 139 ? 66.946 3.818 54.012 1.00 12.63 139 ALA A N 1
ATOM 1112 C CA . ALA A 1 139 ? 67.531 3.457 52.718 1.00 14.08 139 ALA A CA 1
ATOM 1113 C C . ALA A 1 139 ? 66.628 2.491 51.966 1.00 13.97 139 ALA A C 1
ATOM 1114 O O . ALA A 1 139 ? 66.836 2.236 50.785 1.00 13.81 139 ALA A O 1
ATOM 1116 N N . SER A 1 140 ? 65.645 1.929 52.631 1.00 13.11 140 SER A N 1
ATOM 1117 C CA . SER A 1 140 ? 64.677 1.105 51.966 1.00 12.82 140 SER A CA 1
ATOM 1118 C C . SER A 1 140 ? 63.565 1.768 51.225 1.00 14.28 140 SER A C 1
ATOM 1119 O O . SER A 1 140 ? 62.739 1.073 50.586 1.00 14.33 140 SER A O 1
ATOM 1122 N N . LEU A 1 141 ? 63.444 3.087 51.351 1.00 12.84 141 LEU A N 1
ATOM 1123 C CA . LEU A 1 141 ? 62.411 3.832 50.690 1.00 13.62 141 LEU A CA 1
ATOM 1124 C C . LEU A 1 141 ? 63.125 4.803 49.731 1.00 13.21 141 LEU A C 1
ATOM 1125 O O . LEU A 1 141 ? 64.300 5.130 49.937 1.00 15.29 141 LEU A O 1
ATOM 1130 N N . PRO A 1 142 ? 62.406 5.308 48.698 1.00 13.36 142 PRO A N 1
ATOM 1131 C CA . PRO A 1 142 ? 62.995 6.236 47.757 1.00 15.85 142 PRO A CA 1
ATOM 1132 C C . PRO A 1 142 ? 63.269 7.645 48.334 1.00 17.66 142 PRO A C 1
ATOM 1133 O O . PRO A 1 142 ? 64.007 8.443 47.754 1.00 17.93 142 PRO A O 1
ATOM 1137 N N . CYS A 1 143 ? 62.713 7.932 49.509 1.00 16.55 143 CYS A N 1
ATOM 1138 C CA . CYS A 1 143 ? 63.072 9.130 50.222 1.00 16.83 143 CYS A CA 1
ATOM 1139 C C . CYS A 1 143 ? 62.753 8.943 51.693 1.00 15.76 143 CYS A C 1
ATOM 1140 O O . CYS A 1 143 ? 62.188 7.921 52.125 1.00 15.67 143 CYS A O 1
ATOM 1143 N N . GLU A 1 144 ? 63.142 9.978 52.445 1.00 17.41 144 GLU A N 1
ATOM 1144 C CA . GLU A 1 144 ? 62.998 10.056 53.857 1.00 18.29 144 GLU A CA 1
ATOM 1145 C C . GLU A 1 144 ? 61.528 9.696 54.248 1.00 15.26 144 GLU A C 1
ATOM 1146 O O . GLU A 1 144 ? 60.638 10.127 53.517 1.00 14.13 144 GLU A O 1
ATOM 1152 N N . PRO A 1 145 ? 61.279 8.996 55.359 1.00 14.53 145 PRO A N 1
ATOM 1153 C CA . PRO A 1 145 ? 59.940 8.500 55.638 1.00 12.99 145 PRO A CA 1
ATOM 1154 C C . PRO A 1 145 ? 58.778 9.519 55.747 1.00 10.71 145 PRO A C 1
ATOM 1155 O O . PRO A 1 145 ? 57.691 9.283 55.221 1.00 9.96 145 PRO A O 1
ATOM 1159 N N . LEU A 1 146 ? 59.063 10.711 56.336 1.00 10.96 146 LEU A N 1
ATOM 1160 C CA . LEU A 1 146 ? 57.941 11.693 56.388 1.00 10.93 146 LEU A CA 1
ATOM 1161 C C . LEU A 1 146 ? 57.567 12.173 55.021 1.00 10.04 146 LEU A C 1
ATOM 1162 O O . LEU A 1 146 ? 56.364 12.217 54.648 1.00 10.56 146 LEU A O 1
ATOM 1167 N N . GLU A 1 147 ? 58.576 12.518 54.207 1.00 9.60 147 GLU A N 1
ATOM 1168 C CA . GLU A 1 147 ? 58.307 12.917 52.829 1.00 11.27 147 GLU A CA 1
ATOM 1169 C C . GLU A 1 147 ? 57.605 11.793 52.056 1.00 10.61 147 GLU A C 1
ATOM 1170 O O . GLU A 1 147 ? 56.701 11.996 51.323 1.00 10.60 147 GLU A O 1
ATOM 1176 N N . TYR A 1 148 ? 58.088 10.560 52.270 1.00 10.66 148 TYR A N 1
ATOM 1177 C CA . TYR A 1 148 ? 57.502 9.414 51.554 1.00 10.90 148 TYR A CA 1
ATOM 1178 C C . TYR A 1 148 ? 56.013 9.270 51.733 1.00 10.08 148 TYR A C 1
ATOM 1179 O O . TYR A 1 148 ? 55.275 9.188 50.796 1.00 11.73 148 TYR A O 1
ATOM 1188 N N . ILE A 1 149 ? 55.585 9.330 52.988 1.00 9.19 149 ILE A N 1
ATOM 1189 C CA . ILE A 1 149 ? 54.189 9.090 53.267 1.00 10.44 149 ILE A CA 1
ATOM 1190 C C . ILE A 1 149 ? 53.350 10.360 53.020 1.00 10.79 149 ILE A C 1
ATOM 1191 O O . ILE A 1 149 ? 52.236 10.250 52.555 1.00 10.11 149 ILE A O 1
ATOM 1196 N N . THR A 1 150 ? 53.899 11.561 53.279 1.00 10.24 150 THR A N 1
ATOM 1197 C CA . THR A 1 150 ? 53.063 12.775 53.081 1.00 9.83 150 THR A CA 1
ATOM 1198 C C . THR A 1 150 ? 52.910 13.167 51.635 1.00 10.51 150 THR A C 1
ATOM 1199 O O . THR A 1 150 ? 51.993 13.817 51.238 1.00 10.87 150 THR A O 1
ATOM 1203 N N . ARG A 1 151 ? 53.794 12.662 50.764 1.00 9.93 151 ARG A N 1
ATOM 1204 C CA . ARG A 1 151 ? 53.591 12.699 49.332 1.00 10.68 151 ARG A CA 1
ATOM 1205 C C . ARG A 1 151 ? 52.372 11.910 48.922 1.00 11.11 151 ARG A C 1
ATOM 1206 O O . ARG A 1 151 ? 52.017 11.914 47.735 1.00 11.99 151 ARG A O 1
ATOM 1214 N N . GLN A 1 152 ? 51.767 11.174 49.854 1.00 10.71 152 GLN A N 1
ATOM 1215 C CA . GLN A 1 152 ? 50.626 10.344 49.594 1.00 12.03 152 GLN A CA 1
ATOM 1216 C C . GLN A 1 152 ? 49.397 10.597 50.497 1.00 12.73 152 GLN A C 1
ATOM 1217 O O . GLN A 1 152 ? 48.480 9.801 50.585 1.00 11.46 152 GLN A O 1
ATOM 1223 N N . MET A 1 153 ? 49.416 11.698 51.221 1.00 12.99 153 MET A N 1
ATOM 1224 C CA . MET A 1 153 ? 48.225 12.078 51.984 1.00 10.84 153 MET A CA 1
ATOM 1225 C C . MET A 1 153 ? 47.984 13.580 51.816 1.00 10.14 153 MET A C 1
ATOM 1226 O O . MET A 1 153 ? 48.882 14.455 51.755 1.00 10.61 153 MET A O 1
ATOM 1231 N N . GLN A 1 154 ? 46.714 13.940 51.681 1.00 9.91 154 GLN A N 1
ATOM 1232 C CA . GLN A 1 154 ? 46.285 15.339 51.564 1.00 10.66 154 GLN A CA 1
ATOM 1233 C C . GLN A 1 154 ? 46.575 16.149 52.838 1.00 10.57 154 GLN A C 1
ATOM 1234 O O . GLN A 1 154 ? 46.561 15.610 53.920 1.00 10.49 154 GLN A O 1
ATOM 1240 N N . GLY A 1 155 ? 46.738 17.432 52.635 1.00 9.71 155 GLY A N 1
ATOM 1241 C CA . GLY A 1 155 ? 46.973 18.403 53.689 1.00 10.17 155 GLY A CA 1
ATOM 1242 C C . GLY A 1 155 ? 48.438 18.411 54.148 1.00 9.39 155 GLY A C 1
ATOM 1243 O O . GLY A 1 155 ? 49.289 17.603 53.703 1.00 10.99 155 GLY A O 1
ATOM 1244 N N . ASP A 1 156 ? 48.747 19.354 54.988 1.00 9.56 156 ASP A N 1
ATOM 1245 C CA . ASP A 1 156 ? 50.061 19.521 55.535 1.00 8.99 156 ASP A CA 1
ATOM 1246 C C . ASP A 1 156 ? 50.176 18.771 56.877 1.00 9.56 156 ASP A C 1
ATOM 1247 O O . ASP A 1 156 ? 49.181 18.349 57.485 1.00 10.29 156 ASP A O 1
ATOM 1252 N N . PHE A 1 157 ? 51.423 18.638 57.343 1.00 10.10 157 PHE A N 1
ATOM 1253 C CA . PHE A 1 157 ? 51.691 17.948 58.626 1.00 10.08 157 PHE A CA 1
ATOM 1254 C C . PHE A 1 157 ? 52.806 18.711 59.327 1.00 10.47 157 PHE A C 1
ATOM 1255 O O . PHE A 1 157 ? 53.851 19.003 58.726 1.00 12.36 157 PHE A O 1
ATOM 1263 N N . ALA A 1 158 ? 52.678 19.032 60.598 1.00 9.91 158 ALA A N 1
ATOM 1264 C CA . ALA A 1 158 ? 53.777 19.306 61.410 1.00 9.76 158 ALA A CA 1
ATOM 1265 C C . ALA A 1 158 ? 53.927 18.246 62.448 1.00 9.49 158 ALA A C 1
ATOM 1266 O O . ALA A 1 158 ? 52.965 17.599 62.862 1.00 10.82 158 ALA A O 1
ATOM 1268 N N . VAL A 1 159 ? 55.163 17.998 62.830 1.00 9.64 159 VAL A N 1
ATOM 1269 C CA . VAL A 1 159 ? 55.470 16.944 63.858 1.00 9.78 159 VAL A CA 1
ATOM 1270 C C . VAL A 1 159 ? 56.230 17.701 64.954 1.00 9.58 159 VAL A C 1
ATOM 1271 O O . VAL A 1 159 ? 57.348 18.272 64.735 1.00 10.76 159 VAL A O 1
ATOM 1275 N N . LEU A 1 160 ? 55.650 17.706 66.154 1.00 10.57 160 LEU A N 1
ATOM 1276 C CA . LEU A 1 160 ? 56.144 18.493 67.256 1.00 10.38 160 LEU A CA 1
ATOM 1277 C C . LEU A 1 160 ? 56.848 17.654 68.280 1.00 10.76 160 LEU A C 1
ATOM 1278 O O . LEU A 1 160 ? 56.280 16.643 68.765 1.00 11.90 160 LEU A O 1
ATOM 1283 N N . ASP A 1 161 ? 58.027 18.075 68.653 1.00 11.28 161 ASP A N 1
ATOM 1284 C CA . ASP A 1 161 ? 58.706 17.465 69.792 1.00 11.47 161 ASP A CA 1
ATOM 1285 C C . ASP A 1 161 ? 58.143 18.047 71.092 1.00 14.36 161 ASP A C 1
ATOM 1286 O O . ASP A 1 161 ? 58.102 19.278 71.240 1.00 16.58 161 ASP A O 1
ATOM 1291 N N . GLN A 1 162 ? 57.719 17.150 72.008 1.00 15.28 162 GLN A N 1
ATOM 1292 C CA . GLN A 1 162 ? 57.209 17.626 73.316 1.00 13.74 162 GLN A CA 1
ATOM 1293 C C . GLN A 1 162 ? 58.299 17.468 74.337 1.00 14.99 162 GLN A C 1
ATOM 1294 O O . GLN A 1 162 ? 58.741 16.305 74.596 1.00 16.96 162 GLN A O 1
ATOM 1300 N N . ARG A 1 163 ? 58.788 18.583 74.811 1.00 15.10 163 ARG A N 1
ATOM 1301 C CA . ARG A 1 163 ? 59.888 18.601 75.805 1.00 17.34 163 ARG A CA 1
ATOM 1302 C C . ARG A 1 163 ? 59.772 19.838 76.666 1.00 18.75 163 ARG A C 1
ATOM 1303 O O . ARG A 1 163 ? 59.399 20.936 76.218 1.00 17.63 163 ARG A O 1
ATOM 1311 N N . ASP A 1 164 ? 60.196 19.667 77.920 1.00 22.68 164 ASP A N 1
ATOM 1312 C CA . ASP A 1 164 ? 60.334 20.830 78.791 1.00 23.29 164 ASP A CA 1
ATOM 1313 C C . ASP A 1 164 ? 59.067 21.679 78.889 1.00 18.33 164 ASP A C 1
ATOM 1314 O O . ASP A 1 164 ? 59.188 22.886 78.874 1.00 25.01 164 ASP A O 1
ATOM 1319 N N . GLY A 1 165 ? 57.902 21.054 78.906 1.00 20.58 165 GLY A N 1
ATOM 1320 C CA . GLY A 1 165 ? 56.642 21.722 79.070 1.00 19.94 165 GLY A CA 1
ATOM 1321 C C . GLY A 1 165 ? 56.191 22.489 77.839 1.00 18.80 165 GLY A C 1
ATOM 1322 O O . GLY A 1 165 ? 55.383 23.380 77.915 1.00 16.55 165 GLY A O 1
ATOM 1323 N N . ASP A 1 166 ? 56.690 22.094 76.675 1.00 16.22 166 ASP A N 1
ATOM 1324 C CA . ASP A 1 166 ? 56.306 22.891 75.443 1.00 15.41 166 ASP A CA 1
ATOM 1325 C C . ASP A 1 166 ? 56.367 21.976 74.218 1.00 14.98 166 ASP A C 1
ATOM 1326 O O . ASP A 1 166 ? 56.746 20.792 74.319 1.00 13.26 166 ASP A O 1
ATOM 1331 N N . LEU A 1 167 ? 56.013 22.541 73.061 1.00 12.85 167 LEU A N 1
ATOM 1332 C CA . LEU A 1 167 ? 56.000 21.826 71.779 1.00 11.52 167 LEU A CA 1
ATOM 1333 C C . LEU A 1 167 ? 56.868 22.601 70.829 1.00 10.67 167 LEU A C 1
ATOM 1334 O O . LEU A 1 167 ? 56.802 23.851 70.749 1.00 11.87 167 LEU A O 1
ATOM 1339 N N . PHE A 1 168 ? 57.717 21.885 70.055 1.00 10.37 168 PHE A N 1
ATOM 1340 C CA . PHE A 1 168 ? 58.648 22.475 69.199 1.00 10.58 168 PHE A CA 1
ATOM 1341 C C . PHE A 1 168 ? 58.532 21.934 67.803 1.00 10.29 168 PHE A C 1
ATOM 1342 O O . PHE A 1 168 ? 58.383 20.735 67.616 1.00 11.56 168 PHE A O 1
ATOM 1350 N N . MET A 1 169 ? 58.468 22.835 66.812 1.00 9.58 169 MET A N 1
ATOM 1351 C CA . MET A 1 169 ? 58.164 22.513 65.408 1.00 9.71 169 MET A CA 1
ATOM 1352 C C . MET A 1 169 ? 59.422 21.988 64.724 1.00 10.96 169 MET A C 1
ATOM 1353 O O . MET A 1 169 ? 60.156 22.664 64.030 1.00 10.49 169 MET A O 1
ATOM 1358 N N . ASP A 1 170 ? 59.698 20.695 64.983 1.00 10.05 170 ASP A N 1
ATOM 1359 C CA . ASP A 1 170 ? 61.042 20.153 64.641 1.00 9.68 170 ASP A CA 1
ATOM 1360 C C . ASP A 1 170 ? 61.043 19.267 63.362 1.00 9.67 170 ASP A C 1
ATOM 1361 O O . ASP A 1 170 ? 62.039 18.741 62.957 1.00 10.24 170 ASP A O 1
ATOM 1366 N N . ALA A 1 171 ? 59.877 19.105 62.779 1.00 9.88 171 ALA A N 1
ATOM 1367 C CA . ALA A 1 171 ? 59.715 18.389 61.523 1.00 10.58 171 ALA A CA 1
ATOM 1368 C C . ALA A 1 171 ? 58.373 18.753 60.849 1.00 9.61 171 ALA A C 1
ATOM 1369 O O . ALA A 1 171 ? 57.416 19.243 61.524 1.00 9.72 171 ALA A O 1
ATOM 1371 N N . GLY A 1 172 ? 58.275 18.584 59.542 1.00 8.98 172 GLY A N 1
ATOM 1372 C CA . GLY A 1 172 ? 56.993 18.784 58.887 1.00 8.72 172 GLY A CA 1
ATOM 1373 C C . GLY A 1 172 ? 57.086 18.649 57.360 1.00 8.90 172 GLY A C 1
ATOM 1374 O O . GLY A 1 172 ? 58.172 18.560 56.843 1.00 9.59 172 GLY A O 1
ATOM 1375 N N . MET A 1 173 ? 55.927 18.644 56.736 1.00 8.74 173 MET A N 1
ATOM 1376 C CA . MET A 1 173 ? 55.707 18.757 55.323 1.00 9.15 173 MET A CA 1
ATOM 1377 C C . MET A 1 173 ? 54.684 19.848 55.158 1.00 8.40 173 MET A C 1
ATOM 1378 O O . MET A 1 173 ? 53.526 19.689 55.522 1.00 9.66 173 MET A O 1
ATOM 1383 N N . VAL A 1 174 ? 55.128 20.999 54.621 1.00 8.01 174 VAL A N 1
ATOM 1384 C CA . VAL A 1 174 ? 54.247 22.205 54.611 1.00 8.02 174 VAL A CA 1
ATOM 1385 C C . VAL A 1 174 ? 54.349 22.786 53.207 1.00 7.65 174 VAL A C 1
ATOM 1386 O O . VAL A 1 174 ? 55.215 23.621 52.897 1.00 9.19 174 VAL A O 1
ATOM 1390 N N . THR A 1 175 ? 53.446 22.309 52.374 1.00 8.18 175 THR A N 1
ATOM 1391 C CA . THR A 1 175 ? 53.326 22.724 50.969 1.00 8.59 175 THR A CA 1
ATOM 1392 C C . THR A 1 175 ? 52.042 23.495 50.602 1.00 8.47 175 THR A C 1
ATOM 1393 O O . THR A 1 175 ? 51.970 24.012 49.459 1.00 9.23 175 THR A O 1
ATOM 1397 N N . CYS A 1 176 ? 51.042 23.523 51.492 1.00 8.44 176 CYS A N 1
ATOM 1398 C CA . CYS A 1 176 ? 49.832 24.314 51.270 1.00 9.22 176 CYS A CA 1
ATOM 1399 C C . CYS A 1 176 ? 49.512 25.202 52.469 1.00 8.28 176 CYS A C 1
ATOM 1400 O O . CYS A 1 176 ? 48.365 25.212 52.931 1.00 9.35 176 CYS A O 1
ATOM 1403 N N . PRO A 1 177 ? 50.485 25.968 52.948 1.00 8.91 177 PRO A N 1
ATOM 1404 C CA . PRO A 1 177 ? 50.212 26.767 54.200 1.00 8.39 177 PRO A CA 1
ATOM 1405 C C . PRO A 1 177 ? 49.318 27.985 53.907 1.00 8.84 177 PRO A C 1
ATOM 1406 O O . PRO A 1 177 ? 49.368 28.537 52.788 1.00 9.67 177 PRO A O 1
ATOM 1410 N N . ALA A 1 178 ? 48.589 28.376 54.969 1.00 8.60 178 ALA A N 1
ATOM 1411 C CA . ALA A 1 178 ? 47.909 29.710 54.950 1.00 8.11 178 ALA A CA 1
ATOM 1412 C C . ALA A 1 178 ? 48.945 30.759 55.352 1.00 8.90 178 ALA A C 1
ATOM 1413 O O . ALA A 1 178 ? 48.961 31.268 56.491 1.00 9.08 178 ALA A O 1
ATOM 1415 N N . ASP A 1 179 ? 49.876 31.037 54.458 1.00 8.59 179 ASP A N 1
ATOM 1416 C CA . ASP A 1 179 ? 50.807 32.148 54.584 1.00 8.63 179 ASP A CA 1
ATOM 1417 C C . ASP A 1 179 ? 51.701 32.086 55.822 1.00 9.54 179 ASP A C 1
ATOM 1418 O O . ASP A 1 179 ? 51.840 33.025 56.632 1.00 9.77 179 ASP A O 1
ATOM 1423 N N . TRP A 1 180 ? 52.446 30.960 55.859 1.00 9.20 180 TRP A N 1
ATOM 1424 C CA . TRP A 1 180 ? 53.490 30.752 56.855 1.00 8.97 180 TRP A CA 1
ATOM 1425 C C . TRP A 1 180 ? 54.481 29.735 56.247 1.00 8.51 180 TRP A C 1
ATOM 1426 O O . TRP A 1 180 ? 54.143 29.196 55.172 1.00 8.36 180 TRP A O 1
ATOM 1437 N N . SER A 1 181 ? 55.620 29.554 56.887 1.00 8.59 181 SER A N 1
ATOM 1438 C CA . SER A 1 181 ? 56.680 28.696 56.336 1.00 8.70 181 SER A CA 1
ATOM 1439 C C . SER A 1 181 ? 57.329 27.866 57.392 1.00 8.59 181 SER A C 1
ATOM 1440 O O . SER A 1 181 ? 57.693 28.341 58.426 1.00 8.95 181 SER A O 1
ATOM 1443 N N . LEU A 1 182 ? 57.494 26.574 57.105 1.00 9.53 182 LEU A N 1
ATOM 1444 C CA . LEU A 1 182 ? 58.214 25.678 58.000 1.00 10.11 182 LEU A CA 1
ATOM 1445 C C . LEU A 1 182 ? 59.685 26.025 58.132 1.00 9.10 182 LEU A C 1
ATOM 1446 O O . LEU A 1 182 ? 60.206 25.936 59.228 1.00 9.62 182 LEU A O 1
ATOM 1451 N N . ARG A 1 183 ? 60.333 26.468 57.054 1.00 10.97 183 ARG A N 1
ATOM 1452 C CA . ARG A 1 183 ? 61.743 26.847 57.218 1.00 12.24 183 ARG A CA 1
ATOM 1453 C C . ARG A 1 183 ? 61.823 28.075 58.093 1.00 10.63 183 ARG A C 1
ATOM 1454 O O . ARG A 1 183 ? 62.769 28.132 58.923 1.00 12.05 183 ARG A O 1
ATOM 1462 N N . PHE A 1 184 ? 60.841 28.980 58.052 1.00 9.57 184 PHE A N 1
ATOM 1463 C CA . PHE A 1 184 ? 60.853 30.053 59.054 1.00 9.97 184 PHE A CA 1
ATOM 1464 C C . PHE A 1 184 ? 60.614 29.631 60.518 1.00 10.31 184 PHE A C 1
ATOM 1465 O O . PHE A 1 184 ? 61.277 30.139 61.435 1.00 11.82 184 PHE A O 1
ATOM 1473 N N . ASP A 1 185 ? 59.686 28.691 60.688 1.00 9.26 185 ASP A N 1
ATOM 1474 C CA . ASP A 1 185 ? 59.218 28.344 61.988 1.00 10.35 185 ASP A CA 1
ATOM 1475 C C . ASP A 1 185 ? 59.941 27.176 62.628 1.00 10.04 185 ASP A C 1
ATOM 1476 O O . ASP A 1 185 ? 59.684 26.866 63.777 1.00 10.29 185 ASP A O 1
ATOM 1481 N N . ALA A 1 186 ? 60.820 26.521 61.865 1.00 10.62 186 ALA A N 1
ATOM 1482 C CA . ALA A 1 186 ? 61.536 25.349 62.362 1.00 11.10 186 ALA A CA 1
ATOM 1483 C C . ALA A 1 186 ? 62.193 25.616 63.677 1.00 11.63 186 ALA A C 1
ATOM 1484 O O . ALA A 1 186 ? 62.969 26.569 63.859 1.00 11.60 186 ALA A O 1
ATOM 1486 N N . GLY A 1 187 ? 61.915 24.740 64.624 1.00 12.04 187 GLY A N 1
ATOM 1487 C CA . GLY A 1 187 ? 62.512 24.812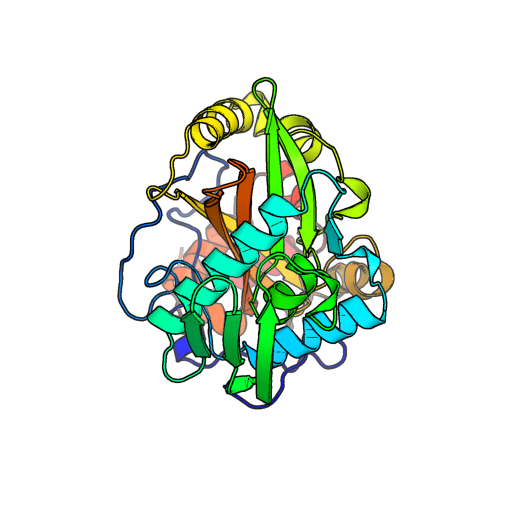 65.945 1.00 11.83 187 GLY A CA 1
ATOM 1488 C C . GLY A 1 187 ? 61.844 25.706 66.915 1.00 12.94 187 GLY A C 1
ATOM 1489 O O . GLY A 1 187 ? 62.254 25.781 68.107 1.00 13.50 187 GLY A O 1
ATOM 1490 N N . MET A 1 188 ? 60.873 26.514 66.466 1.00 11.55 188 MET A N 1
ATOM 1491 C CA . MET A 1 188 ? 60.104 27.404 67.352 1.00 11.13 188 MET A CA 1
ATOM 1492 C C . MET A 1 188 ? 59.187 26.644 68.303 1.00 11.23 188 MET A C 1
ATOM 1493 O O . MET A 1 188 ? 58.804 25.532 68.012 1.00 10.02 188 MET A O 1
ATOM 1498 N N . SER A 1 189 ? 58.888 27.249 69.455 1.00 11.31 189 SER A N 1
ATOM 1499 C CA . SER A 1 189 ? 57.993 26.709 70.374 1.00 11.25 189 SER A CA 1
ATOM 1500 C C . SER A 1 189 ? 56.566 27.224 70.073 1.00 11.17 189 SER A C 1
ATOM 1501 O O . SER A 1 189 ? 56.384 28.208 69.335 1.00 10.93 189 SER A O 1
ATOM 1504 N N . PHE A 1 190 ? 55.632 26.666 70.770 1.00 11.84 190 PHE A N 1
ATOM 1505 C CA . PHE A 1 190 ? 54.199 26.847 70.517 1.00 11.07 190 PHE A CA 1
ATOM 1506 C C . PHE A 1 190 ? 53.751 28.339 70.508 1.00 10.82 190 PHE A C 1
ATOM 1507 O O . PHE A 1 190 ? 53.073 28.833 69.597 1.00 10.54 190 PHE A O 1
ATOM 1515 N N . LYS A 1 191 ? 54.060 29.005 71.587 1.00 12.62 191 LYS A N 1
ATOM 1516 C CA . LYS A 1 191 ? 53.653 30.412 71.648 1.00 14.54 191 LYS A CA 1
ATOM 1517 C C . LYS A 1 191 ? 54.486 31.269 70.754 1.00 13.18 191 LYS A C 1
ATOM 1518 O O . LYS A 1 191 ? 54.022 32.303 70.287 1.00 14.95 191 LYS A O 1
ATOM 1524 N N . GLN A 1 192 ? 55.728 30.928 70.489 1.00 13.40 192 GLN A N 1
ATOM 1525 C CA . GLN A 1 192 ? 56.540 31.620 69.545 1.00 12.93 192 GLN A CA 1
ATOM 1526 C C . GLN A 1 192 ? 56.110 31.637 68.106 1.00 12.36 192 GLN A C 1
ATOM 1527 O O . GLN A 1 192 ? 55.997 32.724 67.467 1.00 11.69 192 GLN A O 1
ATOM 1533 N N . TRP A 1 193 ? 55.783 30.456 67.562 1.00 11.78 193 TRP A N 1
ATOM 1534 C CA . TRP A 1 193 ? 55.265 30.419 66.195 1.00 11.54 193 TRP A CA 1
ATOM 1535 C C . TRP A 1 193 ? 53.913 31.088 66.026 1.00 11.64 193 TRP A C 1
ATOM 1536 O O . TRP A 1 193 ? 53.573 31.534 64.936 1.00 10.44 193 TRP A O 1
ATOM 1547 N N . HIS A 1 194 ? 53.178 31.167 67.125 1.00 12.13 194 HIS A N 1
ATOM 1548 C CA . HIS A 1 194 ? 51.876 31.859 67.170 1.00 12.10 194 HIS A CA 1
ATOM 1549 C C . HIS A 1 194 ? 51.999 33.330 67.411 1.00 12.07 194 HIS A C 1
ATOM 1550 O O . HIS A 1 194 ? 50.970 34.005 67.459 1.00 10.56 194 HIS A O 1
ATOM 1557 N N . SER A 1 195 ? 53.189 33.853 67.544 1.00 11.96 195 SER A N 1
ATOM 1558 C CA . SER A 1 195 ? 53.375 35.298 67.890 1.00 13.05 195 SER A CA 1
ATOM 1559 C C . SER A 1 195 ? 52.636 36.323 66.985 1.00 14.81 195 SER A C 1
ATOM 1560 O O . SER A 1 195 ? 52.186 37.337 67.512 1.00 13.31 195 SER A O 1
ATOM 1563 N N . PRO A 1 196 ? 52.510 36.065 65.671 1.00 12.08 196 PRO A N 1
ATOM 1564 C CA . PRO A 1 196 ? 51.836 37.053 64.816 1.00 13.00 196 PRO A CA 1
ATOM 1565 C C . PRO A 1 196 ? 50.344 37.138 64.997 1.00 12.42 196 PRO A C 1
ATOM 1566 O O . PRO A 1 196 ? 49.748 38.083 64.458 1.00 14.14 196 PRO A O 1
ATOM 1570 N N . VAL A 1 197 ? 49.695 36.202 65.720 1.00 10.67 197 VAL A N 1
ATOM 1571 C CA . VAL A 1 197 ? 48.233 36.161 65.757 1.00 10.23 197 VAL A CA 1
ATOM 1572 C C . VAL A 1 197 ? 47.728 37.264 66.700 1.00 10.29 197 VAL A C 1
ATOM 1573 O O . VAL A 1 197 ? 48.159 37.302 67.878 1.00 12.41 197 VAL A O 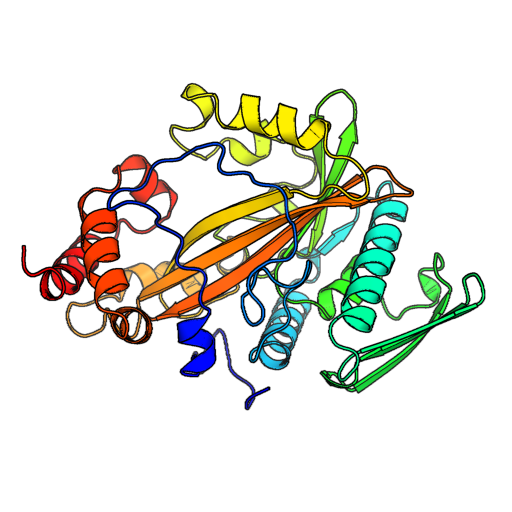1
ATOM 1577 N N . PRO A 1 198 ? 46.816 38.094 66.206 1.00 10.99 198 PRO A N 1
ATOM 1578 C CA . PRO A 1 198 ? 46.223 39.157 67.109 1.00 11.86 198 PRO A CA 1
ATOM 1579 C C . PRO A 1 198 ? 45.242 38.600 68.053 1.00 14.05 198 PRO A C 1
ATOM 1580 O O . PRO A 1 198 ? 44.638 37.530 67.856 1.00 14.71 198 PRO A O 1
ATOM 1584 N N . MET A 1 199 ? 45.090 39.289 69.191 1.00 14.09 199 MET A N 1
ATOM 1585 C CA . MET A 1 199 ? 44.013 39.066 70.178 1.00 15.97 199 MET A CA 1
ATOM 1586 C C . MET A 1 199 ? 44.120 37.840 71.042 1.00 14.25 199 MET A C 1
ATOM 1587 O O . MET A 1 199 ? 43.802 37.868 72.270 1.00 15.96 199 MET A O 1
ATOM 1592 N N . ALA A 1 200 ? 44.415 36.691 70.425 1.00 12.93 200 ALA A N 1
ATOM 1593 C CA . ALA A 1 200 ? 44.258 35.419 71.040 1.00 14.98 200 ALA A CA 1
ATOM 1594 C C . ALA A 1 200 ? 45.242 35.199 72.194 1.00 13.86 200 ALA A C 1
ATOM 1595 O O . ALA A 1 200 ? 44.957 34.438 73.129 1.00 13.75 200 ALA A O 1
ATOM 1597 N N . HIS A 1 201 ? 46.387 35.860 72.161 1.00 14.65 201 HIS A N 1
ATOM 1598 C CA . HIS A 1 201 ? 47.349 35.691 73.280 1.00 14.01 201 HIS A CA 1
ATOM 1599 C C . HIS A 1 201 ? 46.755 36.280 74.546 1.00 14.88 201 HIS A C 1
ATOM 1600 O O . HIS A 1 201 ? 46.759 35.616 75.603 1.00 14.53 201 HIS A O 1
ATOM 1607 N N . GLN A 1 202 ? 46.344 37.532 74.439 1.00 15.29 202 GLN A N 1
ATOM 1608 C CA . GLN A 1 202 ? 45.750 38.249 75.627 1.00 16.47 202 GLN A CA 1
ATOM 1609 C C . GLN A 1 202 ? 44.491 37.553 76.152 1.00 16.79 202 GLN A C 1
ATOM 1610 O O . GLN A 1 202 ? 44.213 37.528 77.351 1.00 16.36 202 GLN A O 1
ATOM 1616 N N . MET A 1 203 ? 43.741 36.867 75.281 1.00 14.19 203 MET A N 1
ATOM 1617 C CA . MET A 1 203 ? 42.576 36.109 75.636 1.00 14.61 203 MET A CA 1
ATOM 1618 C C . MET A 1 203 ? 42.867 34.813 76.435 1.00 13.05 203 MET A C 1
ATOM 1619 O O . MET A 1 203 ? 41.967 34.133 76.970 1.00 14.04 203 MET A O 1
ATOM 1624 N N . GLY A 1 204 ? 44.126 34.425 76.346 1.00 14.16 204 GLY A N 1
ATOM 1625 C CA . GLY A 1 204 ? 44.527 33.167 76.963 1.00 14.34 204 GLY A CA 1
ATOM 1626 C C . GLY A 1 204 ? 44.405 31.926 76.094 1.00 13.88 204 GLY A C 1
ATOM 1627 O O . GLY A 1 204 ? 44.613 30.784 76.525 1.00 13.07 204 GLY A O 1
ATOM 1628 N N . VAL A 1 205 ? 44.008 32.106 74.836 1.00 13.79 205 VAL A N 1
ATOM 1629 C CA . VAL A 1 205 ? 43.656 30.978 73.937 1.00 13.15 205 VAL A CA 1
ATOM 1630 C C . VAL A 1 205 ? 44.891 30.091 73.773 1.00 12.30 205 VAL A C 1
ATOM 1631 O O . VAL A 1 205 ? 44.810 28.865 73.830 1.00 12.61 205 VAL A O 1
ATOM 1635 N N . PHE A 1 206 ? 46.029 30.722 73.552 1.00 12.48 206 PHE A N 1
ATOM 1636 C CA . PHE A 1 206 ? 47.286 29.930 73.363 1.00 12.79 206 PHE A CA 1
ATOM 1637 C C . PHE A 1 206 ? 47.784 29.291 74.669 1.00 13.75 206 PHE A C 1
ATOM 1638 O O . PHE A 1 206 ? 48.237 28.144 74.663 1.00 14.21 206 PHE A O 1
ATOM 1646 N N . ASP A 1 207 ? 47.580 29.941 75.789 1.00 12.84 207 ASP A N 1
ATOM 1647 C CA . ASP A 1 207 ? 47.954 29.266 77.063 1.00 14.93 207 ASP A CA 1
ATOM 1648 C C . ASP A 1 207 ? 47.106 28.048 77.292 1.00 14.98 207 ASP A C 1
ATOM 1649 O O . ASP A 1 207 ? 47.640 26.979 77.633 1.00 14.68 207 ASP A O 1
ATOM 1654 N N . ARG A 1 208 ? 45.765 28.144 77.147 1.00 13.14 208 ARG A N 1
ATOM 1655 C CA . ARG A 1 208 ? 44.877 27.083 77.374 1.00 13.77 208 ARG A CA 1
ATOM 1656 C C . ARG A 1 208 ? 45.121 25.918 76.340 1.00 15.03 208 ARG A C 1
ATOM 1657 O O . ARG A 1 208 ? 45.091 24.691 76.674 1.00 13.42 208 ARG A O 1
ATOM 1665 N N . ALA A 1 209 ? 45.352 26.337 75.088 1.00 14.05 209 ALA A N 1
ATOM 1666 C CA . ALA A 1 209 ? 45.510 25.345 74.030 1.00 11.84 209 ALA A CA 1
ATOM 1667 C C . ALA A 1 209 ? 46.745 24.487 74.267 1.00 12.47 209 ALA A C 1
ATOM 1668 O O . ALA A 1 209 ? 46.660 23.287 74.132 1.00 14.19 209 ALA A O 1
ATOM 1670 N N . LEU A 1 210 ? 47.839 25.108 74.701 1.00 12.77 210 LEU A N 1
ATOM 1671 C CA . LEU A 1 210 ? 49.127 24.412 74.913 1.00 13.60 210 LEU A CA 1
ATOM 1672 C C . LEU A 1 210 ? 48.901 23.387 75.996 1.00 14.80 210 LEU A C 1
ATOM 1673 O O . LEU A 1 210 ? 49.232 22.219 75.864 1.00 14.03 210 LEU A O 1
ATOM 1678 N N . LYS A 1 211 ? 48.227 23.807 77.037 1.00 17.27 211 LYS A N 1
ATOM 1679 C CA . LYS A 1 211 ? 47.935 22.905 78.146 1.00 16.80 211 LYS A CA 1
ATOM 1680 C C . LYS A 1 211 ? 47.118 21.692 77.742 1.00 15.16 211 LYS A C 1
ATOM 1681 O O . LYS A 1 211 ? 47.487 20.549 78.122 1.00 16.29 211 LYS A O 1
ATOM 1687 N N . TYR A 1 212 ? 46.090 21.848 76.893 1.00 13.11 212 TYR A N 1
ATOM 1688 C CA . TYR A 1 212 ? 45.277 20.766 76.394 1.00 13.52 212 TYR A CA 1
ATOM 1689 C C . TYR A 1 212 ? 46.198 19.827 75.554 1.00 13.11 212 TYR A C 1
ATOM 1690 O O . TYR A 1 212 ? 46.146 18.632 75.720 1.00 16.26 212 TYR A O 1
ATOM 1699 N N . LEU A 1 213 ? 46.939 20.435 74.628 1.00 12.98 213 LEU A N 1
ATOM 1700 C CA . LEU A 1 213 ? 47.761 19.622 73.693 1.00 12.48 213 LEU A CA 1
ATOM 1701 C C . LEU A 1 213 ? 48.841 18.770 74.424 1.00 13.81 213 LEU A C 1
ATOM 1702 O O . LEU A 1 213 ? 49.112 17.625 74.004 1.00 14.92 213 LEU A O 1
ATOM 1707 N N . LEU A 1 214 ? 49.465 19.330 75.421 1.00 13.72 214 LEU A N 1
ATOM 1708 C CA . LEU A 1 214 ? 50.509 18.615 76.193 1.00 15.00 214 LEU A CA 1
ATOM 1709 C C . LEU A 1 214 ? 49.964 17.361 76.856 1.00 15.26 214 LEU A C 1
ATOM 1710 O O . LEU A 1 214 ? 50.723 16.399 77.052 1.00 14.97 214 LEU A O 1
ATOM 1715 N N . ASN A 1 215 ? 48.639 17.298 77.073 1.00 16.74 215 ASN A N 1
ATOM 1716 C CA . ASN A 1 215 ? 47.998 16.202 77.717 1.00 17.62 215 ASN A CA 1
ATOM 1717 C C . ASN A 1 215 ? 47.355 15.225 76.810 1.00 18.83 215 ASN A C 1
ATOM 1718 O O . ASN A 1 215 ? 46.743 14.257 77.279 1.00 20.49 215 ASN A O 1
ATOM 1723 N N . ILE A 1 216 ? 47.494 15.390 75.482 1.00 14.75 216 ILE A N 1
ATOM 1724 C CA . ILE A 1 216 ? 46.963 14.460 74.587 1.00 14.03 216 ILE A CA 1
ATOM 1725 C C . ILE A 1 216 ? 47.640 13.097 74.670 1.00 15.98 216 ILE A C 1
ATOM 1726 O O . ILE A 1 216 ? 48.822 13.016 74.677 1.00 16.51 216 ILE A O 1
ATOM 1731 N N . GLN A 1 217 ? 46.806 12.076 74.812 1.00 18.71 217 GLN A N 1
ATOM 1732 C CA . GLN A 1 217 ? 47.259 10.659 74.925 1.00 20.95 217 GLN A CA 1
ATOM 1733 C C . GLN A 1 217 ? 47.014 9.828 73.715 1.00 18.28 217 GLN A C 1
ATOM 1734 O O . GLN A 1 217 ? 46.091 10.078 72.896 1.00 17.88 217 GLN A O 1
ATOM 1740 N N . VAL A 1 218 ? 47.804 8.741 73.595 1.00 18.60 218 VAL A N 1
ATOM 1741 C CA . VAL A 1 218 ? 47.584 7.804 72.541 1.00 18.24 218 VAL A CA 1
ATOM 1742 C C . VAL A 1 218 ? 46.153 7.294 72.524 1.00 23.37 218 VAL A C 1
ATOM 1743 O O . VAL A 1 218 ? 45.625 7.013 73.549 1.00 23.84 218 VAL A O 1
ATOM 1747 N N . GLY A 1 219 ? 45.545 7.264 71.358 1.00 25.13 219 GLY A N 1
ATOM 1748 C CA . GLY A 1 219 ? 44.174 6.828 71.184 1.00 28.01 219 GLY A CA 1
ATOM 1749 C C . GLY A 1 219 ? 43.095 7.854 71.530 1.00 26.42 219 GLY A C 1
ATOM 1750 O O . GLY A 1 219 ? 41.906 7.572 71.433 1.00 34.76 219 GLY A O 1
ATOM 1751 N N . ALA A 1 220 ? 43.458 9.046 71.961 1.00 24.38 220 ALA A N 1
ATOM 1752 C CA . ALA A 1 220 ? 42.454 10.070 72.297 1.00 21.87 220 ALA A CA 1
ATOM 1753 C C . ALA A 1 220 ? 42.849 11.370 71.510 1.00 17.19 220 ALA A C 1
ATOM 1754 O O . ALA A 1 220 ? 43.133 12.345 72.136 1.00 17.51 220 ALA A O 1
ATOM 1756 N N . PRO A 1 221 ? 42.869 11.280 70.193 1.00 16.46 221 PRO A N 1
ATOM 1757 C CA . PRO A 1 221 ? 43.263 12.512 69.472 1.00 16.97 221 PRO A CA 1
ATOM 1758 C C . PRO A 1 221 ? 42.139 13.596 69.520 1.00 18.21 221 PRO A C 1
ATOM 1759 O O . PRO A 1 221 ? 40.997 13.346 69.912 1.00 17.03 221 PRO A O 1
ATOM 1763 N N . VAL A 1 222 ? 42.525 14.801 69.134 1.00 16.89 222 VAL A N 1
ATOM 1764 C CA . VAL A 1 222 ? 41.745 16.035 69.260 1.00 16.73 222 VAL A CA 1
ATOM 1765 C C . VAL A 1 222 ? 41.747 16.753 67.894 1.00 15.03 222 VAL A C 1
ATOM 1766 O O . VAL A 1 222 ? 42.635 16.537 67.090 1.00 14.03 222 VAL A O 1
ATOM 1770 N N . ARG A 1 223 ? 40.717 17.550 67.638 1.00 13.07 223 ARG A N 1
ATOM 1771 C CA . ARG A 1 223 ? 40.550 18.285 66.402 1.00 12.44 223 ARG A CA 1
ATOM 1772 C C . ARG A 1 223 ? 40.020 19.666 66.641 1.00 12.58 223 ARG A C 1
ATOM 1773 O O . ARG A 1 223 ? 39.356 19.926 67.631 1.00 12.96 223 ARG A O 1
ATOM 1781 N N . ARG A 1 224 ? 40.282 20.545 65.656 1.00 10.56 224 ARG A N 1
ATOM 1782 C CA . ARG A 1 224 ? 39.574 21.831 65.574 1.00 11.11 224 ARG A CA 1
ATOM 1783 C C . ARG A 1 224 ? 39.529 22.285 64.113 1.00 11.12 224 ARG A C 1
ATOM 1784 O O . ARG A 1 224 ? 40.210 21.709 63.264 1.00 11.44 224 ARG A O 1
ATOM 1792 N N . LEU A 1 225 ? 38.713 23.303 63.859 1.00 10.35 225 LEU A N 1
ATOM 1793 C CA . LEU A 1 225 ? 38.698 23.951 62.552 1.00 11.14 225 LEU A CA 1
ATOM 1794 C C . LEU A 1 225 ? 39.348 25.289 62.648 1.00 11.05 225 LEU A C 1
ATOM 1795 O O . LEU A 1 225 ? 39.228 26.080 63.631 1.00 11.50 225 LEU A O 1
ATOM 1800 N N . ASN A 1 226 ? 40.072 25.641 61.567 1.00 9.09 226 ASN A N 1
ATOM 1801 C CA . ASN A 1 226 ? 40.555 26.998 61.331 1.00 9.51 226 ASN A CA 1
ATOM 1802 C C . ASN A 1 226 ? 40.031 27.378 59.943 1.00 9.98 226 ASN A C 1
ATOM 1803 O O . ASN A 1 226 ? 39.571 26.524 59.147 1.00 9.76 226 ASN A O 1
ATOM 1808 N N . TRP A 1 227 ? 40.069 28.674 59.597 1.00 9.15 227 TRP A N 1
ATOM 1809 C CA . TRP A 1 227 ? 39.568 29.113 58.287 1.00 10.57 227 TRP A CA 1
ATOM 1810 C C . TRP A 1 227 ? 40.309 30.345 57.895 1.00 10.92 227 TRP A C 1
ATOM 1811 O O . TRP A 1 227 ? 40.895 31.085 58.714 1.00 9.95 227 TRP A O 1
ATOM 1822 N N . THR A 1 228 ? 40.308 30.624 56.571 1.00 9.91 228 THR A N 1
ATOM 1823 C CA . THR A 1 228 ? 40.646 31.911 56.024 1.00 9.52 228 THR A CA 1
ATOM 1824 C C . THR A 1 228 ? 40.008 32.023 54.632 1.00 8.56 228 THR A C 1
ATOM 1825 O O . THR A 1 228 ? 39.164 31.238 54.319 1.00 9.78 228 THR A O 1
ATOM 1829 N N . LEU A 1 229 ? 40.387 33.041 53.859 1.00 8.94 229 LEU A N 1
ATOM 1830 C CA . LEU A 1 229 ? 39.975 33.132 52.472 1.00 9.22 229 LEU A CA 1
ATOM 1831 C C . LEU A 1 229 ? 41.227 33.095 51.610 1.00 9.39 229 LEU A C 1
ATOM 1832 O O . LEU A 1 229 ? 42.319 33.443 52.046 1.00 10.76 229 LEU A O 1
ATOM 1837 N N . THR A 1 230 ? 41.032 32.593 50.364 1.00 10.40 230 THR A N 1
ATOM 1838 C CA . THR A 1 230 ? 42.043 32.550 49.369 1.00 9.94 230 THR A CA 1
ATOM 1839 C C . THR A 1 230 ? 41.460 32.995 48.047 1.00 10.70 230 THR A C 1
ATOM 1840 O O . THR A 1 230 ? 40.388 32.669 47.740 1.00 10.70 230 THR A O 1
ATOM 1844 N N . ILE A 1 231 ? 42.189 33.806 47.316 1.00 9.28 231 ILE A N 1
ATOM 1845 C CA . ILE A 1 231 ? 41.758 34.226 45.970 1.00 10.58 231 ILE A CA 1
ATOM 1846 C C . ILE A 1 231 ? 42.294 33.206 44.949 1.00 10.94 231 ILE A C 1
ATOM 1847 O O . ILE A 1 231 ? 43.554 33.041 44.950 1.00 12.29 231 ILE A O 1
ATOM 1852 N N . ASN A 1 232 ? 41.377 32.609 44.179 1.00 11.73 232 ASN A N 1
ATOM 1853 C CA . ASN A 1 232 ? 41.600 31.435 43.398 1.00 12.42 232 ASN A CA 1
ATOM 1854 C C . ASN A 1 232 ? 41.866 30.228 44.273 1.00 11.24 232 ASN A C 1
ATOM 1855 O O . ASN A 1 232 ? 42.179 30.365 45.487 1.00 10.60 232 ASN A O 1
ATOM 1860 N N . PRO A 1 233 ? 41.691 28.985 43.757 1.00 10.80 233 PRO A N 1
ATOM 1861 C CA . PRO A 1 233 ? 41.981 27.821 44.582 1.00 10.83 233 PRO A CA 1
ATOM 1862 C C . PRO A 1 233 ? 43.489 27.505 44.642 1.00 12.07 233 PRO A C 1
ATOM 1863 O O . PRO A 1 233 ? 43.928 26.474 44.116 1.00 12.00 233 PRO A O 1
ATOM 1867 N N . ARG A 1 234 ? 44.234 28.441 45.176 1.00 12.59 234 ARG A N 1
ATOM 1868 C CA . ARG A 1 234 ? 45.700 28.352 45.288 1.00 10.73 234 ARG A CA 1
ATOM 1869 C C . ARG A 1 234 ? 46.040 27.637 46.582 1.00 12.09 234 ARG A C 1
ATOM 1870 O O . ARG A 1 234 ? 45.791 28.211 47.654 1.00 12.20 234 ARG A O 1
ATOM 1878 N N . LEU A 1 235 ? 46.558 26.404 46.547 1.00 11.13 235 LEU A N 1
ATOM 1879 C CA . LEU A 1 235 ? 46.939 25.731 47.761 1.00 10.17 235 LEU A CA 1
ATOM 1880 C C . LEU A 1 235 ? 48.269 26.320 48.296 1.00 9.39 235 LEU A C 1
ATOM 1881 O O . LEU A 1 235 ? 48.415 26.481 49.533 1.00 8.73 235 LEU A O 1
ATOM 1886 N N . ASP A 1 236 ? 49.218 26.612 47.403 1.00 9.47 236 ASP A N 1
ATOM 1887 C CA . ASP A 1 236 ? 50.551 27.046 47.889 1.00 9.34 236 ASP A CA 1
ATOM 1888 C C . ASP A 1 236 ? 50.571 28.562 48.100 1.00 9.50 236 ASP A C 1
ATOM 1889 O O . ASP A 1 236 ? 51.208 29.282 47.373 1.00 9.70 236 ASP A O 1
ATOM 1894 N N . THR A 1 237 ? 49.922 28.995 49.181 1.00 9.02 237 THR A N 1
ATOM 1895 C CA . THR A 1 237 ? 49.892 30.420 49.588 1.00 8.99 237 THR A CA 1
ATOM 1896 C C . THR A 1 237 ? 51.022 30.640 50.611 1.00 8.94 237 THR A C 1
ATOM 1897 O O . THR A 1 237 ? 50.778 31.019 51.760 1.00 9.16 237 THR A O 1
ATOM 1901 N N . SER A 1 238 ? 52.256 30.379 50.186 1.00 8.62 238 SER A N 1
ATOM 1902 C CA . SER A 1 238 ? 53.414 30.457 51.060 1.00 8.92 238 SER A CA 1
ATOM 1903 C C . SER A 1 238 ? 54.153 31.769 50.878 1.00 8.90 238 SER A C 1
ATOM 1904 O O . SER A 1 238 ? 54.228 32.298 49.742 1.00 8.78 238 SER A O 1
ATOM 1907 N N . PRO A 1 239 ? 54.838 32.190 51.933 1.00 7.88 239 PRO A N 1
ATOM 1908 C CA . PRO A 1 239 ? 55.846 33.267 51.748 1.00 8.43 239 PRO A CA 1
ATOM 1909 C C . PRO A 1 239 ? 56.802 33.018 50.578 1.00 9.44 239 PRO A C 1
ATOM 1910 O O . PRO A 1 239 ? 57.139 33.932 49.819 1.00 9.94 239 PRO A O 1
ATOM 1914 N N . GLU A 1 240 ? 57.300 31.797 50.423 1.00 9.29 240 GLU A N 1
ATOM 1915 C CA . GLU A 1 240 ? 58.266 31.447 49.384 1.00 9.14 240 GLU A CA 1
ATOM 1916 C C . GLU A 1 240 ? 57.802 31.828 47.981 1.00 9.56 240 GLU A C 1
ATOM 1917 O O . GLU A 1 240 ? 58.624 32.134 47.113 1.00 11.03 240 GLU A O 1
ATOM 1923 N N . THR A 1 241 ? 56.532 31.777 47.747 1.00 9.99 241 THR A N 1
ATOM 1924 C CA . THR A 1 241 ? 55.966 31.998 46.427 1.00 9.90 241 THR A CA 1
ATOM 1925 C C . THR A 1 241 ? 55.054 33.242 46.322 1.00 10.97 241 THR A C 1
ATOM 1926 O O . THR A 1 241 ? 54.233 33.309 45.403 1.00 10.92 241 THR A O 1
ATOM 1930 N N . TYR A 1 242 ? 55.170 34.169 47.282 1.00 10.04 242 TYR A N 1
ATOM 1931 C CA . TYR A 1 242 ? 54.300 35.373 47.333 1.00 10.55 242 TYR A CA 1
ATOM 1932 C C . TYR A 1 242 ? 54.107 36.037 45.972 1.00 10.78 242 TYR A C 1
ATOM 1933 O O . TYR A 1 242 ? 52.966 36.399 45.685 1.00 10.14 242 TYR A O 1
ATOM 1942 N N . HIS A 1 243 ? 55.149 36.215 45.188 1.00 10.79 243 HIS A N 1
ATOM 1943 C CA . HIS A 1 243 ? 54.969 36.947 43.929 1.00 12.65 243 HIS A CA 1
ATOM 1944 C C . HIS A 1 243 ? 53.985 36.265 42.995 1.00 14.06 243 HIS A C 1
ATOM 1945 O O . HIS A 1 243 ? 53.428 36.943 42.074 1.00 14.66 243 HIS A O 1
ATOM 1952 N N . GLU A 1 244 ? 53.750 34.988 43.178 1.00 12.89 244 GLU A N 1
ATOM 1953 C CA . GLU A 1 244 ? 52.780 34.243 42.391 1.00 13.44 244 GLU A CA 1
ATOM 1954 C C . GLU A 1 244 ? 51.327 34.352 42.776 1.00 14.90 244 GLU A C 1
ATOM 1955 O O . GLU A 1 244 ? 50.443 33.973 41.997 1.00 15.51 244 GLU A O 1
ATOM 1961 N N . TRP A 1 245 ? 51.053 34.746 44.029 1.00 13.70 245 TRP A N 1
ATOM 1962 C CA . TRP A 1 245 ? 49.725 34.798 44.511 1.00 12.01 245 TRP A CA 1
ATOM 1963 C C . TRP A 1 245 ? 49.279 36.110 45.181 1.00 11.83 245 TRP A C 1
ATOM 1964 O O . TRP A 1 245 ? 48.051 36.380 45.179 1.00 10.81 245 TRP A O 1
ATOM 1975 N N . GLY A 1 246 ? 50.155 36.815 45.873 1.00 13.62 246 GLY A N 1
ATOM 1976 C CA . GLY A 1 246 ? 49.737 38.014 46.686 1.00 14.45 246 GLY A CA 1
ATOM 1977 C C . GLY A 1 246 ? 48.964 39.081 45.866 1.00 17.17 246 GLY A C 1
ATOM 1978 O O . GLY A 1 246 ? 47.925 39.501 46.391 1.00 21.41 246 GLY A O 1
ATOM 1979 N N . ASN A 1 247 ? 49.373 39.289 44.619 1.00 20.05 247 ASN A N 1
ATOM 1980 C CA . ASN A 1 247 ? 48.776 40.234 43.611 1.00 26.08 247 ASN A CA 1
ATOM 1981 C C . ASN A 1 247 ? 47.318 39.951 43.348 1.00 20.57 247 ASN A C 1
ATOM 1982 O O . ASN A 1 247 ? 46.537 40.895 42.996 1.00 15.76 247 ASN A O 1
ATOM 1987 N N . ASP A 1 248 ? 46.918 38.671 43.466 1.00 17.12 248 ASP A N 1
ATOM 1988 C CA . ASP A 1 248 ? 45.536 38.307 43.142 1.00 15.85 248 ASP A CA 1
ATOM 1989 C C . ASP A 1 248 ? 44.533 38.969 44.114 1.00 15.39 248 ASP A C 1
ATOM 1990 O O . ASP A 1 248 ? 43.314 39.041 43.791 1.00 13.76 248 ASP A O 1
ATOM 1995 N N . ARG A 1 249 ? 44.990 39.376 45.312 1.00 13.47 249 ARG A N 1
ATOM 1996 C CA . ARG A 1 249 ? 44.164 40.044 46.275 1.00 12.32 249 ARG A CA 1
ATOM 1997 C C . ARG A 1 249 ? 43.752 41.403 45.767 1.00 14.02 249 ARG A C 1
ATOM 1998 O O . ARG A 1 249 ? 42.852 41.965 46.355 1.00 14.56 249 ARG A O 1
ATOM 2006 N N . GLY A 1 250 ? 44.370 41.891 44.689 1.00 15.33 250 GLY A N 1
ATOM 2007 C CA . GLY A 1 250 ? 43.924 43.191 44.079 1.00 15.34 250 GLY A CA 1
ATOM 2008 C C . GLY A 1 250 ? 43.006 43.006 42.846 1.00 14.79 250 GLY A C 1
ATOM 2009 O O . GLY A 1 250 ? 42.635 43.999 42.200 1.00 16.57 250 GLY A O 1
ATOM 2010 N N . LYS A 1 251 ? 42.627 41.803 42.528 1.00 14.47 251 LYS A N 1
ATOM 2011 C CA . LYS A 1 251 ? 41.912 41.442 41.288 1.00 16.03 251 LYS A CA 1
ATOM 2012 C C . LYS A 1 251 ? 40.399 41.173 41.473 1.00 12.28 251 LYS A C 1
ATOM 2013 O O . LYS A 1 251 ? 39.709 40.796 40.490 1.00 13.30 251 LYS A O 1
ATOM 2019 N N . VAL A 1 252 ? 39.871 41.331 42.692 1.00 12.04 252 VAL A N 1
ATOM 2020 C CA . VAL A 1 252 ? 38.483 41.062 43.009 1.00 12.60 252 VAL A CA 1
ATOM 2021 C C . VAL A 1 252 ? 37.630 42.283 42.591 1.00 11.14 252 VAL A C 1
ATOM 2022 O O . VAL A 1 252 ? 38.015 43.426 42.989 1.00 13.53 252 VAL A O 1
ATOM 2026 N N . THR A 1 253 ? 36.505 41.942 41.940 1.00 12.69 253 THR A N 1
ATOM 2027 C CA . THR A 1 253 ? 35.571 42.999 41.499 1.00 13.72 253 THR A CA 1
ATOM 2028 C C . THR A 1 253 ? 34.219 42.522 41.908 1.00 11.90 253 THR A C 1
ATOM 2029 O O . THR A 1 253 ? 33.894 41.332 42.165 1.00 13.33 253 THR A O 1
ATOM 2033 N N . PRO A 1 254 ? 33.219 43.486 41.867 1.00 13.68 254 PRO A N 1
ATOM 2034 C CA . PRO A 1 254 ? 31.853 43.056 42.092 1.00 14.40 254 PRO A CA 1
ATOM 2035 C C . PRO A 1 254 ? 31.327 41.935 41.212 1.00 15.77 254 PRO A C 1
ATOM 2036 O O . PRO A 1 254 ? 30.402 41.192 41.572 1.00 18.23 254 PRO A O 1
ATOM 2040 N N . ASP A 1 255 ? 31.872 41.858 39.986 1.00 16.09 255 ASP A N 1
ATOM 2041 C CA . ASP A 1 255 ? 31.414 40.866 39.021 1.00 17.70 255 ASP A CA 1
ATOM 2042 C C . ASP A 1 255 ? 32.061 39.463 39.183 1.00 17.72 255 ASP A C 1
ATOM 2043 O O . ASP A 1 255 ? 31.497 38.425 38.734 1.00 20.93 255 ASP A O 1
ATOM 2048 N N . ASN A 1 256 ? 33.241 39.417 39.837 1.00 15.25 256 ASN A N 1
ATOM 2049 C CA . ASN A 1 256 ? 33.964 38.187 39.866 1.00 14.23 256 ASN A CA 1
ATOM 2050 C C . ASN A 1 256 ? 34.178 37.570 41.276 1.00 14.19 256 ASN A C 1
ATOM 2051 O O . ASN A 1 256 ? 34.824 36.536 41.399 1.00 13.32 256 ASN A O 1
ATOM 2056 N N . VAL A 1 257 ? 33.534 38.129 42.286 1.00 12.30 257 VAL A N 1
ATOM 2057 C CA . VAL A 1 257 ? 33.707 37.582 43.670 1.00 13.90 257 VAL A CA 1
ATOM 2058 C C . VAL A 1 257 ? 33.441 36.076 43.749 1.00 12.51 257 VAL A C 1
ATOM 2059 O O . VAL A 1 257 ? 34.170 35.262 44.388 1.00 12.85 257 VAL A O 1
ATOM 2063 N N . GLY A 1 258 ? 32.338 35.625 43.159 1.00 12.81 258 GLY A N 1
ATOM 2064 C CA . GLY A 1 258 ? 31.906 34.294 43.240 1.00 14.48 258 GLY A CA 1
ATOM 2065 C C . GLY A 1 258 ? 32.931 33.247 42.626 1.00 12.96 258 GLY A C 1
ATOM 2066 O O . GLY A 1 258 ? 32.998 32.114 43.158 1.00 14.92 258 GLY A O 1
ATOM 2067 N N A ARG A 1 259 ? 33.671 33.639 41.607 0.50 14.11 259 ARG A N 1
ATOM 2068 N N B ARG A 1 259 ? 33.671 33.715 41.622 0.50 14.34 259 ARG A N 1
ATOM 2069 C CA A ARG A 1 259 ? 34.591 32.744 40.933 0.50 14.81 259 ARG A CA 1
ATOM 2070 C CA B ARG A 1 259 ? 34.652 32.961 40.862 0.50 15.07 259 ARG A CA 1
ATOM 2071 C C A ARG A 1 259 ? 36.000 32.8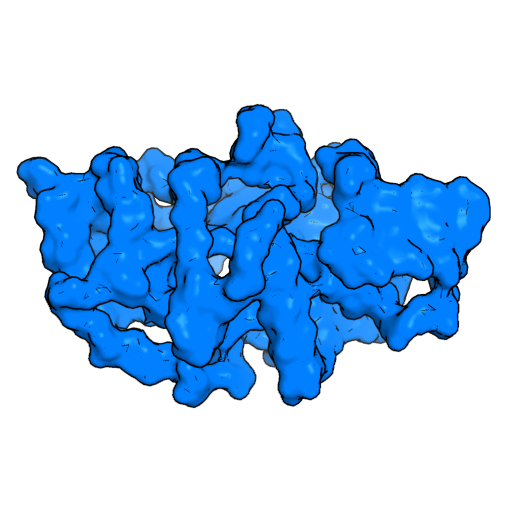83 41.550 0.50 13.75 259 ARG A C 1
ATOM 2072 C C B ARG A 1 259 ? 35.937 32.877 41.614 0.50 14.15 259 ARG A C 1
ATOM 2073 O O A ARG A 1 259 ? 36.786 31.928 41.519 0.50 13.65 259 ARG A O 1
ATOM 2074 O O B ARG A 1 259 ? 36.574 31.803 41.681 0.50 14.67 259 ARG A O 1
ATOM 2089 N N . LEU A 1 260 ? 36.327 34.031 42.113 1.00 13.85 260 LEU A N 1
ATOM 2090 C CA . LEU A 1 260 ? 37.663 34.257 42.672 1.00 12.75 260 LEU A CA 1
ATOM 2091 C C . LEU A 1 260 ? 37.762 33.910 44.188 1.00 12.64 260 LEU A C 1
ATOM 2092 O O . LEU A 1 260 ? 38.750 33.223 44.645 1.00 12.78 260 LEU A O 1
ATOM 2097 N N . VAL A 1 261 ? 36.825 34.414 44.995 1.00 12.27 261 VAL A N 1
ATOM 2098 C CA . VAL A 1 261 ? 37.028 34.256 46.427 1.00 10.42 261 VAL A CA 1
ATOM 2099 C C . VAL A 1 261 ? 36.667 32.845 46.817 1.00 11.43 261 VAL A C 1
ATOM 2100 O O . VAL A 1 261 ? 35.588 32.339 46.480 1.00 12.94 261 VAL A O 1
ATOM 2104 N N . HIS A 1 262 ? 37.588 32.201 47.564 1.00 10.30 262 HIS A N 1
ATOM 2105 C CA . HIS A 1 262 ? 37.363 30.878 48.080 1.00 10.38 262 HIS A CA 1
ATOM 2106 C C . HIS A 1 262 ? 37.437 30.872 49.587 1.00 9.33 262 HIS A C 1
ATOM 2107 O O . HIS A 1 262 ? 38.313 31.553 50.182 1.00 11.13 262 HIS A O 1
ATOM 2114 N N . LEU A 1 263 ? 36.512 30.135 50.185 1.00 9.61 263 LEU A N 1
ATOM 2115 C CA . LEU A 1 263 ? 36.636 29.864 51.624 1.00 9.49 263 LEU A CA 1
ATOM 2116 C C . LEU A 1 263 ? 37.565 28.699 51.768 1.00 9.88 263 LEU A C 1
ATOM 2117 O O . LEU A 1 263 ? 37.402 27.683 51.114 1.00 10.30 263 LEU A O 1
ATOM 2122 N N . ARG A 1 264 ? 38.515 28.849 52.660 1.00 10.69 264 ARG A N 1
ATOM 2123 C CA . ARG A 1 264 ? 39.566 27.851 52.956 1.00 10.56 264 ARG A CA 1
ATOM 2124 C C . ARG A 1 264 ? 39.380 27.409 54.398 1.00 11.15 264 ARG A C 1
ATOM 2125 O O . ARG A 1 264 ? 39.462 28.261 55.295 1.00 11.04 264 ARG A O 1
ATOM 2133 N N . VAL A 1 265 ? 39.228 26.126 54.603 1.00 9.86 265 VAL A N 1
ATOM 2134 C CA . VAL A 1 265 ? 39.045 25.590 55.966 1.00 9.96 265 VAL A CA 1
ATOM 2135 C C . VAL A 1 265 ? 40.117 24.565 56.187 1.00 10.04 265 VAL A C 1
ATOM 2136 O O . VAL A 1 265 ? 40.339 23.653 55.351 1.00 10.81 265 VAL A O 1
ATOM 2140 N N . GLU A 1 266 ? 40.640 24.576 57.400 1.00 9.27 266 GLU A N 1
ATOM 2141 C CA . GLU A 1 266 ? 41.661 23.603 57.834 1.00 10.25 266 GLU A CA 1
ATOM 2142 C C . GLU A 1 266 ? 40.955 22.750 58.882 1.00 11.18 266 GLU A C 1
ATOM 2143 O O . GLU A 1 266 ? 40.566 23.244 59.929 1.00 10.26 266 GLU A O 1
ATOM 2149 N N . LEU A 1 267 ? 40.875 21.455 58.656 1.00 11.13 267 LEU A N 1
ATOM 2150 C CA . LEU A 1 267 ? 40.475 20.491 59.658 1.00 10.70 267 LEU A CA 1
ATOM 2151 C C . LEU A 1 267 ? 41.736 20.001 60.262 1.00 11.75 267 LEU A C 1
ATOM 2152 O O . LEU A 1 267 ? 42.551 19.294 59.570 1.00 11.55 267 LEU A O 1
ATOM 2157 N N . GLN A 1 268 ? 41.935 20.354 61.499 1.00 10.48 268 GLN A N 1
ATOM 2158 C CA . GLN A 1 268 ? 43.222 20.101 62.197 1.00 11.87 268 GLN A CA 1
ATOM 2159 C C . GLN A 1 268 ? 43.130 18.911 63.116 1.00 14.87 268 GLN A C 1
ATOM 2160 O O . GLN A 1 268 ? 42.173 18.832 63.945 1.00 17.49 268 GLN A O 1
ATOM 2166 N N . LEU A 1 269 ? 44.106 17.993 63.031 1.00 12.97 269 LEU A N 1
ATOM 2167 C CA . LEU A 1 269 ? 44.174 16.811 63.940 1.00 13.39 269 LEU A CA 1
ATOM 2168 C C . LEU A 1 269 ? 45.372 16.922 64.787 1.00 13.90 269 LEU A C 1
ATOM 2169 O O . LEU A 1 269 ? 46.434 17.240 64.305 1.00 12.34 269 LEU A O 1
ATOM 2174 N N . MET A 1 270 ? 45.224 16.681 66.099 1.00 11.96 270 MET A N 1
ATOM 2175 C CA . MET A 1 270 ? 46.327 16.497 66.952 1.00 13.51 270 MET A CA 1
ATOM 2176 C C . MET A 1 270 ? 46.302 15.113 67.577 1.00 14.53 270 MET A C 1
ATOM 2177 O O . MET A 1 270 ? 45.360 14.782 68.305 1.00 14.06 270 MET A O 1
ATOM 2182 N N . ALA A 1 271 ? 47.355 14.325 67.293 1.00 13.40 271 ALA A N 1
ATOM 2183 C CA . ALA A 1 271 ? 47.398 12.924 67.683 1.00 13.28 271 ALA A CA 1
ATOM 2184 C C . ALA A 1 271 ? 48.754 12.632 68.272 1.00 13.81 271 ALA A C 1
ATOM 2185 O O . ALA A 1 271 ? 49.802 12.950 67.739 1.00 11.55 271 ALA A O 1
ATOM 2187 N N . ARG A 1 272 ? 48.743 11.893 69.368 1.00 13.71 272 ARG A N 1
ATOM 2188 C CA . ARG A 1 272 ? 50.000 11.470 69.976 1.00 12.80 272 ARG A CA 1
ATOM 2189 C C . ARG A 1 272 ? 50.650 10.306 69.217 1.00 11.85 272 ARG A C 1
ATOM 2190 O O . ARG A 1 272 ? 49.982 9.328 68.903 1.00 13.93 272 ARG A O 1
ATOM 2198 N N . LEU A 1 273 ? 51.932 10.403 68.932 1.00 12.84 273 LEU A N 1
ATOM 2199 C CA . LEU A 1 273 ? 52.610 9.362 68.153 1.00 13.47 273 LEU A CA 1
ATOM 2200 C C . LEU A 1 273 ? 53.227 8.399 69.170 1.00 15.35 273 LEU A C 1
ATOM 2201 O O . LEU A 1 273 ? 53.924 8.826 70.054 1.00 15.76 273 LEU A O 1
ATOM 2206 N N . PRO A 1 274 ? 52.956 7.073 69.029 1.00 16.78 274 PRO A N 1
ATOM 2207 C CA . PRO A 1 274 ? 53.158 6.212 70.180 1.00 19.22 274 PRO A CA 1
ATOM 2208 C C . PRO A 1 274 ? 54.619 5.820 70.537 1.00 18.74 274 PRO A C 1
ATOM 2209 O O . PRO A 1 274 ? 54.901 5.691 71.681 1.00 24.20 274 PRO A O 1
ATOM 2213 N N A ARG A 1 275 ? 55.524 5.639 69.597 0.50 22.60 275 ARG A N 1
ATOM 2214 N N B ARG A 1 275 ? 55.458 5.630 69.531 0.50 19.93 275 ARG A N 1
ATOM 2215 C CA A ARG A 1 275 ? 56.910 5.349 70.036 0.50 24.24 275 ARG A CA 1
ATOM 2216 C CA B ARG A 1 275 ? 56.868 5.273 69.764 0.50 20.40 275 ARG A CA 1
ATOM 2217 C C A ARG A 1 275 ? 57.619 6.585 70.510 0.50 22.80 275 ARG A C 1
ATOM 2218 C C B ARG A 1 275 ? 57.653 6.476 70.358 0.50 20.64 275 ARG A C 1
ATOM 2219 O O A ARG A 1 275 ? 58.187 6.621 71.590 0.50 21.19 275 ARG A O 1
ATOM 2220 O O B ARG A 1 275 ? 58.254 6.386 71.416 0.50 21.58 275 ARG A O 1
ATOM 2235 N N . SER A 1 276 ? 57.591 7.632 69.698 1.00 18.68 276 SER A N 1
ATOM 2236 C CA . SER A 1 276 ? 58.327 8.810 70.020 1.00 14.89 276 SER A CA 1
ATOM 2237 C C . SER A 1 276 ? 57.743 9.763 71.062 1.00 15.63 276 SER A C 1
ATOM 2238 O O . SER A 1 276 ? 58.460 10.577 71.616 1.00 15.40 276 SER A O 1
ATOM 2241 N N A ASN A 1 277 ? 56.462 9.665 71.316 0.50 14.23 277 ASN A N 1
ATOM 2242 N N B ASN A 1 277 ? 56.443 9.617 71.261 0.50 14.83 277 ASN A N 1
ATOM 2243 C CA A ASN A 1 277 ? 55.720 10.611 72.180 0.50 14.37 277 ASN A CA 1
ATOM 2244 C CA B ASN A 1 277 ? 55.570 10.525 72.037 0.50 15.15 277 ASN A CA 1
ATOM 2245 C C A ASN A 1 277 ? 55.560 11.982 71.533 0.50 13.42 277 ASN A C 1
ATOM 2246 C C B ASN A 1 277 ? 55.651 11.970 71.548 0.50 13.95 277 ASN A C 1
ATOM 2247 O O A ASN A 1 277 ? 55.044 12.903 72.187 0.50 11.75 277 ASN A O 1
ATOM 2248 O O B ASN A 1 277 ? 55.438 12.915 72.315 0.50 12.31 277 ASN A O 1
ATOM 2257 N N . ALA A 1 278 ? 55.977 12.124 70.273 1.00 12.64 278 ALA A N 1
ATOM 2258 C CA . ALA A 1 278 ? 55.755 13.377 69.585 1.00 13.75 278 ALA A CA 1
ATOM 2259 C C . ALA A 1 278 ? 54.273 13.597 69.343 1.00 12.95 278 ALA A C 1
ATOM 2260 O O . ALA A 1 278 ? 53.446 12.708 69.500 1.00 11.97 278 ALA A O 1
ATOM 2262 N N . LEU A 1 279 ? 53.929 14.809 68.925 1.00 11.94 279 LEU A N 1
ATOM 2263 C CA . LEU A 1 279 ? 52.557 15.178 68.540 1.00 11.38 279 LEU A CA 1
ATOM 2264 C C . LEU A 1 279 ? 52.473 15.443 67.033 1.00 10.60 279 LEU A C 1
ATOM 2265 O O . LEU A 1 279 ? 53.235 16.184 66.498 1.00 12.61 279 LEU A O 1
ATOM 2270 N N . LEU A 1 280 ? 51.638 14.717 66.376 1.00 10.79 280 LEU A N 1
ATOM 2271 C CA . LEU A 1 280 ? 51.342 14.931 64.961 1.00 11.88 280 LEU A CA 1
ATOM 2272 C C . LEU A 1 280 ? 50.221 16.016 64.861 1.00 12.04 280 LEU A C 1
ATOM 2273 O O . LEU A 1 280 ? 49.213 15.949 65.568 1.00 11.08 280 LEU A O 1
ATOM 2278 N N . PHE A 1 281 ? 50.461 17.010 63.996 1.00 11.27 281 PHE A N 1
ATOM 2279 C CA . PHE A 1 281 ? 49.488 18.056 63.706 1.00 10.96 281 PHE A CA 1
ATOM 2280 C C . PHE A 1 281 ? 49.167 17.970 62.210 1.00 10.38 281 PHE A C 1
ATOM 2281 O O . PHE A 1 281 ? 50.040 18.283 61.363 1.00 11.69 281 PHE A O 1
ATOM 2289 N N . GLY A 1 282 ? 48.000 17.450 61.901 1.00 10.02 282 GLY A N 1
ATOM 2290 C CA . GLY A 1 282 ? 47.535 17.350 60.503 1.00 9.50 282 GLY A CA 1
ATOM 2291 C C . GLY A 1 282 ? 46.733 18.610 60.177 1.00 11.59 282 GLY A C 1
ATOM 2292 O O . GLY A 1 282 ? 45.867 19.004 60.983 1.00 12.88 282 GLY A O 1
ATOM 2293 N N . ILE A 1 283 ? 46.960 19.192 58.983 1.00 9.96 283 ILE A N 1
ATOM 2294 C CA . ILE A 1 283 ? 46.291 20.356 58.544 1.00 9.61 283 ILE A CA 1
ATOM 2295 C C . ILE A 1 283 ? 45.626 20.079 57.215 1.00 9.87 283 ILE A C 1
ATOM 2296 O O . ILE A 1 283 ? 46.184 20.305 56.113 1.00 10.85 283 ILE A O 1
ATOM 2301 N N . ARG A 1 284 ? 44.390 19.571 57.302 1.00 9.49 284 ARG A N 1
ATOM 2302 C CA . ARG A 1 284 ? 43.707 19.139 56.105 1.00 9.44 284 ARG A CA 1
ATOM 2303 C C . ARG A 1 284 ? 42.913 20.315 55.526 1.00 10.84 284 ARG A C 1
ATOM 2304 O O . ARG A 1 284 ? 41.988 20.819 56.188 1.00 10.05 284 ARG A O 1
ATOM 2312 N N . THR A 1 285 ? 43.329 20.765 54.320 1.00 10.86 285 THR A N 1
ATOM 2313 C CA . THR A 1 285 ? 42.856 22.018 53.734 1.00 9.99 285 THR A CA 1
ATOM 2314 C C . THR A 1 285 ? 41.828 21.784 52.619 1.00 11.52 285 THR A C 1
ATOM 2315 O O . THR A 1 285 ? 42.098 21.088 51.629 1.00 11.70 285 THR A O 1
ATOM 2319 N N . TYR A 1 286 ? 40.643 22.369 52.838 1.00 9.57 286 TYR A N 1
ATOM 2320 C CA . TYR A 1 286 ? 39.529 22.348 51.972 1.00 11.07 286 TYR A CA 1
ATOM 2321 C C . TYR A 1 286 ? 39.346 23.717 51.387 1.00 10.10 286 TYR A C 1
ATOM 2322 O O . TYR A 1 286 ? 39.507 24.735 52.051 1.00 10.55 286 TYR A O 1
ATOM 2331 N N . LEU A 1 287 ? 38.968 23.780 50.116 1.00 10.15 287 LEU A N 1
ATOM 2332 C CA . LEU A 1 287 ? 38.662 25.011 49.392 1.00 10.72 287 LEU A CA 1
ATOM 2333 C C . LEU A 1 287 ? 37.302 24.933 48.720 1.00 11.25 287 LEU A C 1
ATOM 2334 O O . LEU A 1 287 ? 36.929 23.871 48.175 1.00 11.21 287 LEU A O 1
ATOM 2339 N N . ILE A 1 288 ? 36.559 26.058 48.734 1.00 11.31 288 ILE A N 1
ATOM 2340 C CA . ILE A 1 288 ? 35.256 26.140 48.031 1.00 10.83 288 ILE A CA 1
ATOM 2341 C C . ILE A 1 288 ? 35.109 27.571 47.531 1.00 11.91 288 ILE A C 1
ATOM 2342 O O . ILE A 1 288 ? 35.346 28.502 48.229 1.00 11.56 288 ILE A O 1
ATOM 2347 N N . SER A 1 289 ? 34.744 27.742 46.267 1.00 11.67 289 SER A N 1
ATOM 2348 C CA . SER A 1 289 ? 34.482 29.050 45.742 1.00 12.35 289 SER A CA 1
ATOM 2349 C C . SER A 1 289 ? 33.178 29.569 46.333 1.00 10.71 289 SER A C 1
ATOM 2350 O O . SER A 1 289 ? 32.297 28.820 46.753 1.00 12.94 289 SER A O 1
ATOM 2353 N N . LEU A 1 290 ? 33.074 30.870 46.287 1.00 13.79 290 LEU A N 1
ATOM 2354 C CA . L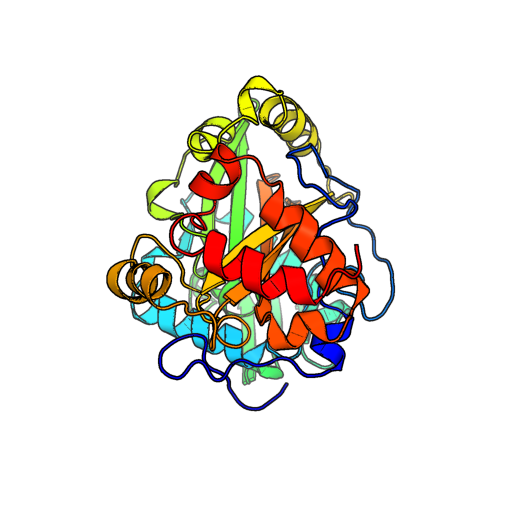EU A 1 290 ? 31.828 31.450 46.865 1.00 13.42 290 LEU A CA 1
ATOM 2355 C C . LEU A 1 290 ? 30.646 31.152 45.955 1.00 14.17 290 LEU A C 1
ATOM 2356 O O . LEU A 1 290 ? 29.581 30.964 46.496 1.00 15.50 290 LEU A O 1
ATOM 2361 N N . ASP A 1 291 ? 30.850 31.011 44.632 1.00 13.63 291 ASP A N 1
ATOM 2362 C CA . ASP A 1 291 ? 29.741 30.523 43.787 1.00 14.89 291 ASP A CA 1
ATOM 2363 C C . ASP A 1 291 ? 29.248 29.231 44.250 1.00 13.87 291 ASP A C 1
ATOM 2364 O O . ASP A 1 291 ? 28.080 29.012 44.316 1.00 17.07 291 ASP A O 1
ATOM 2369 N N . GLU A 1 292 ? 30.141 28.306 44.592 1.00 11.49 292 GLU A N 1
ATOM 2370 C CA . GLU A 1 292 ? 29.762 27.014 45.107 1.00 13.22 292 GLU A CA 1
ATOM 2371 C C . GLU A 1 292 ? 29.091 27.097 46.474 1.00 13.12 292 GLU A C 1
ATOM 2372 O O . GLU A 1 292 ? 28.046 26.436 46.725 1.00 16.19 292 GLU A O 1
ATOM 2378 N N . LEU A 1 293 ? 29.700 27.858 47.354 1.00 13.94 293 LEU A N 1
ATOM 2379 C CA . LEU A 1 293 ? 29.214 28.015 48.703 1.00 13.81 293 LEU A CA 1
ATOM 2380 C C . LEU A 1 293 ? 27.754 28.514 48.760 1.00 13.88 293 LEU A C 1
ATOM 2381 O O . LEU A 1 293 ? 26.967 27.996 49.540 1.00 14.43 293 LEU A O 1
ATOM 2386 N N . VAL A 1 294 ? 27.493 29.506 47.941 1.00 15.36 294 VAL A N 1
ATOM 2387 C CA . VAL A 1 294 ? 26.161 30.195 48.043 1.00 17.12 294 VAL A CA 1
ATOM 2388 C C . VAL A 1 294 ? 25.071 29.348 47.464 1.00 19.19 294 VAL A C 1
ATOM 2389 O O . VAL A 1 294 ? 23.884 29.779 47.628 1.00 18.56 294 VAL A O 1
ATOM 2393 N N . SER A 1 295 ? 25.407 28.173 46.869 1.00 15.97 295 SER A N 1
ATOM 2394 C CA . SER A 1 295 ? 24.483 26.958 46.682 1.00 19.84 295 SER A CA 1
ATOM 2395 C C . SER A 1 295 ? 23.670 26.705 47.872 1.00 18.83 295 SER A C 1
ATOM 2396 O O . SER A 1 295 ? 22.519 26.211 47.796 1.00 20.85 295 SER A O 1
ATOM 2399 N N . ASN A 1 296 ? 24.228 26.963 49.037 1.00 17.72 296 ASN A N 1
ATOM 2400 C CA . ASN A 1 296 ? 23.590 26.717 50.312 1.00 19.07 296 ASN A CA 1
ATOM 2401 C C . ASN A 1 296 ? 23.229 28.082 50.864 1.00 16.57 296 ASN A C 1
ATOM 2402 O O . ASN A 1 296 ? 24.089 28.871 51.268 1.00 15.16 296 ASN A O 1
ATOM 2407 N N . PRO A 1 297 ? 21.930 28.430 50.859 1.00 17.96 297 PRO A N 1
ATOM 2408 C CA . PRO A 1 297 ? 21.596 29.819 51.208 1.00 18.49 297 PRO A CA 1
ATOM 2409 C C . PRO A 1 297 ? 21.846 30.125 52.675 1.00 16.32 297 PRO A C 1
ATOM 2410 O O . PRO A 1 297 ? 22.117 31.278 52.987 1.00 19.31 297 PRO A O 1
ATOM 2414 N N . ALA A 1 298 ? 21.830 29.157 53.537 1.00 17.56 298 ALA A N 1
ATOM 2415 C CA . ALA A 1 298 ? 22.155 29.380 54.978 1.00 19.09 298 ALA A CA 1
ATOM 2416 C C . ALA A 1 298 ? 23.669 29.727 55.125 1.00 17.82 298 ALA A C 1
ATOM 2417 O O . ALA A 1 298 ? 24.032 30.588 55.847 1.00 17.55 298 ALA A O 1
ATOM 2419 N N . TRP A 1 299 ? 24.514 29.004 54.385 1.00 16.24 299 TRP A N 1
ATOM 2420 C CA . TRP A 1 299 ? 25.940 29.358 54.395 1.00 15.21 299 TRP A CA 1
ATOM 2421 C C . TRP A 1 299 ? 26.142 30.745 53.882 1.00 14.45 299 TRP A C 1
ATOM 2422 O O . TRP A 1 299 ? 26.973 31.506 54.345 1.00 13.62 299 TRP A O 1
ATOM 2433 N N . ALA A 1 300 ? 25.456 31.105 52.758 1.00 13.77 300 ALA A N 1
ATOM 2434 C CA . ALA A 1 300 ? 25.663 32.379 52.192 1.00 13.67 300 ALA A CA 1
ATOM 2435 C C . ALA A 1 300 ? 25.332 33.552 53.158 1.00 13.17 300 ALA A C 1
ATOM 2436 O O . ALA A 1 300 ? 26.024 34.543 53.234 1.00 14.30 300 ALA A O 1
ATOM 2438 N N . GLN A 1 301 ? 24.163 33.408 53.776 1.00 16.03 301 GLN A N 1
ATOM 2439 C CA . GLN A 1 301 ? 23.692 34.451 54.717 1.00 16.35 301 GLN A CA 1
ATOM 2440 C C . GLN A 1 301 ? 24.653 34.548 55.910 1.00 14.40 301 GLN A C 1
ATOM 2441 O O . GLN A 1 301 ? 25.039 35.640 56.320 1.00 16.39 301 GLN A O 1
ATOM 2447 N N . ARG A 1 302 ? 25.026 33.400 56.470 1.00 16.25 302 ARG A N 1
ATOM 2448 C CA . ARG A 1 302 ? 25.918 33.428 57.630 1.00 15.08 302 ARG A CA 1
ATOM 2449 C C . ARG A 1 302 ? 27.271 34.054 57.230 1.00 14.40 302 ARG A C 1
ATOM 2450 O O . ARG A 1 302 ? 27.894 34.862 57.950 1.00 14.65 302 ARG A O 1
ATOM 2458 N N . LEU A 1 303 ? 27.804 33.677 56.051 1.00 13.38 303 LEU A N 1
ATOM 2459 C CA . LEU A 1 303 ? 29.121 34.261 55.639 1.00 13.01 303 LEU A CA 1
ATOM 2460 C C . LEU A 1 303 ? 29.046 35.740 55.445 1.00 11.81 303 LEU A C 1
ATOM 2461 O O . LEU A 1 303 ? 29.965 36.476 55.790 1.00 13.19 303 LEU A O 1
ATOM 2466 N N . HIS A 1 304 ? 27.878 36.257 54.949 1.00 14.88 304 HIS A N 1
ATOM 2467 C CA . HIS A 1 304 ? 27.717 37.691 54.848 1.00 14.26 304 HIS A CA 1
ATOM 2468 C C . HIS A 1 304 ? 27.952 38.342 56.239 1.00 12.29 304 HIS A C 1
ATOM 2469 O O . HIS A 1 304 ? 28.763 39.278 56.351 1.00 12.32 304 HIS A O 1
ATOM 2476 N N . ARG A 1 305 ? 27.272 37.840 57.213 1.00 13.75 305 ARG A N 1
ATOM 2477 C CA . ARG A 1 305 ? 27.306 38.396 58.560 1.00 13.75 305 ARG A CA 1
ATOM 2478 C C . ARG A 1 305 ? 28.678 38.302 59.213 1.00 12.80 305 ARG A C 1
ATOM 2479 O O . ARG A 1 305 ? 29.189 39.275 59.783 1.00 13.44 305 ARG A O 1
ATOM 2487 N N . VAL A 1 306 ? 29.306 37.143 59.047 1.00 12.75 306 VAL A N 1
ATOM 2488 C CA . VAL A 1 306 ? 30.657 36.975 59.561 1.00 11.91 306 VAL A CA 1
ATOM 2489 C C . VAL A 1 306 ? 31.606 37.968 58.965 1.00 12.12 306 VAL A C 1
ATOM 2490 O O . VAL A 1 306 ? 32.442 38.622 59.625 1.00 12.19 306 VAL A O 1
ATOM 2494 N N . MET A 1 307 ? 31.641 38.056 57.622 1.00 12.05 307 MET A N 1
ATOM 2495 C CA . MET A 1 307 ? 32.558 38.933 56.995 1.00 12.96 307 MET A CA 1
ATOM 2496 C C . MET A 1 307 ? 32.332 40.416 57.227 1.00 12.75 307 MET A C 1
ATOM 2497 O O . MET A 1 307 ? 33.259 41.232 57.321 1.00 13.03 307 MET A O 1
ATOM 2502 N N . ARG A 1 308 ? 31.065 40.788 57.327 1.00 13.37 308 ARG A N 1
ATOM 2503 C CA . ARG A 1 308 ? 30.699 42.220 57.616 1.00 13.78 308 ARG A CA 1
ATOM 2504 C C . ARG A 1 308 ? 31.211 42.638 59.001 1.00 12.58 308 ARG A C 1
ATOM 2505 O O . ARG A 1 308 ? 31.758 43.703 59.190 1.00 14.39 308 ARG A O 1
ATOM 2513 N N . ASP A 1 309 ? 31.084 41.697 59.933 1.00 13.94 309 ASP A N 1
ATOM 2514 C CA . ASP A 1 309 ? 31.284 41.996 61.344 1.00 14.05 309 ASP A CA 1
ATOM 2515 C C . ASP A 1 309 ? 32.640 41.580 61.927 1.00 14.81 309 ASP A C 1
ATOM 2516 O O . ASP A 1 309 ? 32.990 41.943 63.059 1.00 12.78 309 ASP A O 1
ATOM 2521 N N . LEU A 1 310 ? 33.432 40.885 61.151 1.00 13.97 310 LEU A N 1
ATOM 2522 C CA . LEU A 1 310 ? 34.768 40.349 61.606 1.00 12.97 310 LEU A CA 1
ATOM 2523 C C . LEU A 1 310 ? 35.621 41.452 62.170 1.00 13.59 310 LEU A C 1
ATOM 2524 O O . LEU A 1 310 ? 35.729 42.557 61.601 1.00 14.54 310 LEU A O 1
ATOM 2529 N N . PRO A 1 311 ? 36.185 41.227 63.374 1.00 13.71 311 PRO A N 1
ATOM 2530 C CA . PRO A 1 311 ? 37.088 42.264 63.887 1.00 14.18 311 PRO A CA 1
ATOM 2531 C C . PRO A 1 311 ? 38.175 42.614 62.938 1.00 15.29 311 PRO A C 1
ATOM 2532 O O . PRO A 1 311 ? 38.765 41.743 62.320 1.00 13.84 311 PRO A O 1
ATOM 2536 N N . ASP A 1 312 ? 38.443 43.888 62.772 1.00 13.04 312 ASP A N 1
ATOM 2537 C CA . ASP A 1 312 ? 39.435 44.335 61.828 1.00 13.22 312 ASP A CA 1
ATOM 2538 C C . ASP A 1 312 ? 40.818 43.696 62.059 1.00 13.30 312 ASP A C 1
ATOM 2539 O O . ASP A 1 312 ? 41.479 43.371 61.098 1.00 14.32 312 ASP A O 1
ATOM 2544 N N . PRO A 1 313 ? 41.266 43.518 63.285 1.00 12.34 313 PRO A N 1
ATOM 2545 C CA . PRO A 1 313 ? 42.614 42.902 63.388 1.00 13.59 313 PRO A CA 1
ATOM 2546 C C . PRO A 1 313 ? 42.652 41.463 62.846 1.00 12.70 313 PRO A C 1
ATOM 2547 O O . PRO A 1 313 ? 43.724 41.015 62.413 1.00 13.01 313 PRO A O 1
ATOM 2551 N N . ILE A 1 314 ? 41.569 40.778 62.988 1.00 11.77 314 ILE A N 1
ATOM 2552 C CA . ILE A 1 314 ? 41.430 39.369 62.521 1.00 12.25 314 ILE A CA 1
ATOM 2553 C C . ILE A 1 314 ? 41.320 39.369 60.987 1.00 11.97 314 ILE A C 1
ATOM 2554 O O . ILE A 1 314 ? 42.070 38.619 60.289 1.00 11.66 314 ILE A O 1
ATOM 2559 N N . ALA A 1 315 ? 40.502 40.254 60.445 1.00 11.99 315 ALA A N 1
ATOM 2560 C CA . ALA A 1 315 ? 40.513 40.448 58.964 1.00 12.53 315 ALA A CA 1
ATOM 2561 C C . ALA A 1 315 ? 41.883 40.757 58.419 1.00 12.33 315 ALA A C 1
ATOM 2562 O O . ALA A 1 315 ? 42.249 40.132 57.383 1.00 12.18 315 ALA A O 1
ATOM 2564 N N . ASP A 1 316 ? 42.621 41.678 59.024 1.00 12.70 316 ASP A N 1
ATOM 2565 C CA . ASP A 1 316 ? 43.904 42.053 58.572 1.00 13.85 316 ASP A CA 1
ATOM 2566 C C . ASP A 1 316 ? 44.896 40.920 58.682 1.00 13.17 316 ASP A C 1
ATOM 2567 O O . ASP A 1 316 ? 45.628 40.651 57.730 1.00 13.12 316 ASP A O 1
ATOM 2572 N N . TYR A 1 317 ? 44.847 40.213 59.788 1.00 11.20 317 TYR A N 1
ATOM 2573 C CA . TYR A 1 317 ? 45.724 39.053 59.972 1.00 10.69 317 TYR A CA 1
ATOM 2574 C C . TYR A 1 317 ? 45.486 38.018 58.908 1.00 10.42 317 TYR A C 1
ATOM 2575 O O . TYR A 1 317 ? 46.508 37.468 58.384 1.00 11.77 317 TYR A O 1
ATOM 2584 N N . LYS A 1 318 ? 44.231 37.762 58.584 1.00 9.52 318 LYS A N 1
ATOM 2585 C CA . LYS A 1 318 ? 43.875 36.748 57.577 1.00 8.97 318 LYS A CA 1
ATOM 2586 C C . LYS A 1 318 ? 44.141 37.143 56.110 1.00 11.52 318 LYS A C 1
ATOM 2587 O O . LYS A 1 318 ? 43.991 36.291 55.224 1.00 14.69 318 LYS A O 1
ATOM 2593 N N . GLY A 1 319 ? 44.492 38.421 55.900 1.00 11.09 319 GLY A N 1
ATOM 2594 C CA . GLY A 1 319 ? 44.842 38.940 54.608 1.00 11.75 319 GLY A CA 1
ATOM 2595 C C . GLY A 1 319 ? 43.685 39.248 53.728 1.00 13.12 319 GLY A C 1
ATOM 2596 O O . GLY A 1 319 ? 43.875 39.215 52.509 1.00 14.82 319 GLY A O 1
ATOM 2597 N N . ILE A 1 320 ? 42.505 39.596 54.273 1.00 13.39 320 ILE A N 1
ATOM 2598 C CA . ILE A 1 320 ? 41.270 39.802 53.503 1.00 16.03 320 ILE A CA 1
ATOM 2599 C C . ILE A 1 320 ? 41.033 41.280 53.237 1.00 16.36 320 ILE A C 1
ATOM 2600 O O . ILE A 1 320 ? 40.150 41.599 52.458 1.00 14.66 320 ILE A O 1
ATOM 2605 N N . THR A 1 321 ? 41.835 42.140 53.843 1.00 16.34 321 THR A N 1
ATOM 2606 C CA . THR A 1 321 ? 41.599 43.600 53.820 1.00 19.00 321 THR A CA 1
ATOM 2607 C C . THR A 1 321 ? 41.343 44.234 52.474 1.00 17.30 321 THR A C 1
ATOM 2608 O O . THR A 1 321 ? 40.380 45.012 52.307 1.00 17.20 321 THR A O 1
ATOM 2612 N N . ARG A 1 322 ? 42.164 43.853 51.527 1.00 18.44 322 ARG A N 1
ATOM 2613 C CA . ARG A 1 322 ? 42.192 44.567 50.221 1.00 18.70 322 ARG A CA 1
ATOM 2614 C C . ARG A 1 322 ? 40.864 44.387 49.466 1.00 17.37 322 ARG A C 1
ATOM 2615 O O . ARG A 1 322 ? 40.490 45.290 48.690 1.00 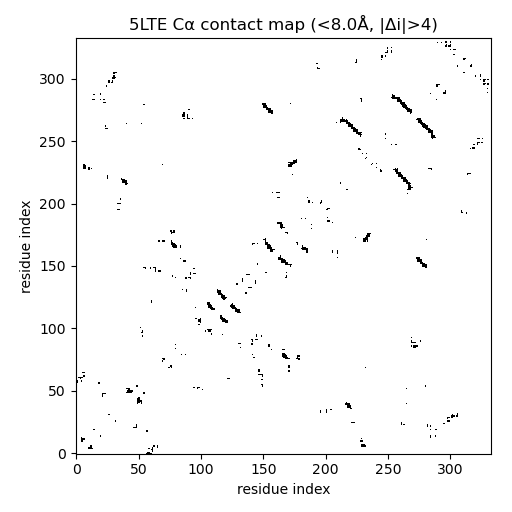23.10 322 ARG A O 1
ATOM 2623 N N . TYR A 1 323 ? 40.116 43.283 49.635 1.00 14.76 323 TYR A N 1
ATOM 2624 C CA . TYR A 1 323 ? 38.912 43.006 48.876 1.00 13.58 323 TYR A CA 1
ATOM 2625 C C . TYR A 1 323 ? 37.656 42.896 49.743 1.00 12.15 323 TYR A C 1
ATOM 2626 O O . TYR A 1 323 ? 36.614 42.488 49.332 1.00 12.60 323 TYR A O 1
ATOM 2635 N N . ARG A 1 324 ? 37.823 43.149 51.050 1.00 14.00 324 ARG A N 1
ATOM 2636 C CA . ARG A 1 324 ? 36.748 42.878 51.967 1.00 13.74 324 ARG A CA 1
ATOM 2637 C C . ARG A 1 324 ? 35.420 43.621 51.689 1.00 13.15 324 ARG A C 1
ATOM 2638 O O . ARG A 1 324 ? 34.391 43.027 51.791 1.00 14.43 324 ARG A O 1
ATOM 2646 N N . GLN A 1 325 ? 35.534 44.893 51.358 1.00 16.14 325 GLN A N 1
ATOM 2647 C CA . GLN A 1 325 ? 34.305 45.665 51.085 1.00 17.80 325 GLN A CA 1
ATOM 2648 C C . GLN A 1 325 ? 33.567 45.105 49.877 1.00 16.06 325 GLN A C 1
ATOM 2649 O O . GLN A 1 325 ? 32.394 44.851 49.934 1.00 15.12 325 GLN A O 1
ATOM 2655 N N . THR A 1 326 ? 34.283 44.828 48.790 1.00 15.79 326 THR A N 1
ATOM 2656 C CA . THR A 1 326 ? 33.656 44.201 47.611 1.00 14.35 326 THR A CA 1
ATOM 2657 C C . THR A 1 326 ? 32.982 42.901 47.967 1.00 14.11 326 THR A C 1
ATOM 2658 O O . THR A 1 326 ? 31.884 42.588 47.595 1.00 13.50 326 THR A O 1
ATOM 2662 N N . LEU A 1 327 ? 33.687 42.071 48.776 1.00 13.33 327 LEU A N 1
ATOM 2663 C CA . LEU A 1 327 ? 33.188 40.795 49.214 1.00 13.51 327 LEU A CA 1
ATOM 2664 C C . LEU A 1 327 ? 31.889 40.903 50.019 1.00 12.64 327 LEU A C 1
ATOM 2665 O O . LEU A 1 327 ? 30.923 40.180 49.793 1.00 12.91 327 LEU A O 1
ATOM 2670 N N . VAL A 1 328 ? 31.931 41.837 50.953 1.00 13.75 328 VAL A N 1
ATOM 2671 C CA . VAL A 1 328 ? 30.776 42.096 51.848 1.00 13.09 328 VAL A CA 1
ATOM 2672 C C . VAL A 1 328 ? 29.531 42.567 51.061 1.00 15.22 328 VAL A C 1
ATOM 2673 O O . VAL A 1 328 ? 28.443 41.998 51.216 1.00 14.33 328 VAL A O 1
ATOM 2677 N N . ASP A 1 329 ? 29.769 43.469 50.168 1.00 15.70 329 ASP A N 1
ATOM 2678 C CA . ASP A 1 329 ? 28.710 44.007 49.266 1.00 16.02 329 ASP A CA 1
ATOM 2679 C C . ASP A 1 329 ? 28.078 42.870 48.440 1.00 16.73 329 ASP A C 1
ATOM 2680 O O . ASP A 1 329 ? 26.858 42.755 48.268 1.00 19.27 329 ASP A O 1
ATOM 2685 N N . TRP A 1 330 ? 28.952 41.975 47.937 1.00 15.62 330 TRP A N 1
ATOM 2686 C CA . TRP A 1 330 ? 28.463 40.828 47.186 1.00 15.59 330 TRP A CA 1
ATOM 2687 C C . TRP A 1 330 ? 27.656 39.867 47.968 1.00 15.04 330 TRP A C 1
ATOM 2688 O O . TRP A 1 330 ? 26.587 39.409 47.551 1.00 15.24 330 TRP A O 1
ATOM 2699 N N . LEU A 1 331 ? 28.128 39.523 49.199 1.00 12.33 331 LEU A N 1
ATOM 2700 C CA . LEU A 1 331 ? 27.449 38.595 50.044 1.00 13.52 331 LEU A CA 1
ATOM 2701 C C . LEU A 1 331 ? 26.079 39.208 50.596 1.00 13.30 331 LEU A C 1
ATOM 2702 O O . LEU A 1 331 ? 25.219 38.437 50.899 1.00 15.51 331 LEU A O 1
ATOM 2707 N N . ARG A 1 332 ? 25.997 40.526 50.664 1.00 16.96 332 ARG A N 1
ATOM 2708 C CA . ARG A 1 332 ? 24.790 41.193 51.265 1.00 18.30 332 ARG A CA 1
ATOM 2709 C C . ARG A 1 332 ? 23.559 40.757 50.478 1.00 20.56 332 ARG A C 1
ATOM 2710 O O . ARG A 1 332 ? 22.461 40.572 51.015 1.00 21.67 332 ARG A O 1
ATOM 2718 N N . ARG A 1 333 ? 23.771 40.519 49.186 1.00 19.51 333 ARG A N 1
ATOM 2719 C CA . ARG A 1 333 ? 22.683 40.069 48.325 1.00 20.94 333 ARG A CA 1
ATOM 2720 C C . ARG A 1 333 ? 22.023 38.795 48.741 1.00 21.20 333 ARG A C 1
ATOM 2721 O O . ARG A 1 333 ? 20.887 38.492 48.311 1.00 21.96 333 ARG A O 1
ATOM 2729 N N . PHE A 1 334 ? 22.701 37.946 49.545 1.00 18.40 334 PHE A N 1
ATOM 2730 C CA . PHE A 1 334 ? 22.181 36.712 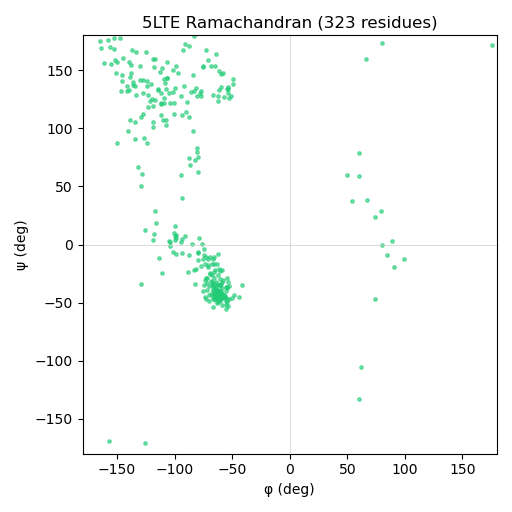50.049 1.00 18.46 334 PHE A CA 1
ATOM 2731 C C . PHE A 1 334 ? 21.637 36.726 51.505 1.00 18.32 334 PHE A C 1
ATOM 2732 O O . PHE A 1 334 ? 21.401 35.698 52.114 1.00 21.73 334 PHE A O 1
ATOM 2740 N N . ASP A 1 335 ? 21.404 37.922 51.998 1.00 19.52 335 ASP A N 1
ATOM 2741 C CA . ASP A 1 335 ? 20.999 38.125 53.372 1.00 19.93 335 ASP A CA 1
ATOM 2742 C C . ASP A 1 335 ? 19.699 38.972 53.365 1.00 21.80 335 ASP A C 1
ATOM 2743 O O . ASP A 1 335 ? 19.793 40.172 53.346 1.00 22.57 335 ASP A O 1
ATOM 2748 N N . PRO A 1 336 ? 18.549 38.313 53.347 1.00 22.37 336 PRO A N 1
ATOM 2749 C CA . PRO A 1 336 ? 17.242 39.061 53.289 1.00 25.04 336 PRO A CA 1
ATOM 2750 C C . PRO A 1 336 ? 17.083 40.114 54.403 1.00 27.55 336 PRO A C 1
ATOM 2751 O O . PRO A 1 336 ? 16.638 41.187 54.101 1.00 30.35 336 PRO A O 1
ATOM 2755 N N . GLU A 1 337 ? 17.539 39.914 55.644 1.00 27.69 337 GLU A N 1
ATOM 2756 C CA . GLU A 1 337 ? 17.770 41.064 56.538 1.00 27.55 337 GLU A CA 1
ATOM 2757 C C . GLU A 1 337 ? 19.273 41.504 56.243 1.00 26.17 337 GLU A C 1
ATOM 2758 O O . GLU A 1 337 ? 19.632 42.462 55.516 1.00 30.02 337 GLU A O 1
#

Radius of gyration: 19.73 Å; Cα contacts (8 Å, |Δi|>4): 603; chains: 1; bounding box: 50×55×44 Å

Foldseek 3Di:
DDPAADQADVQRDADDLLLLVQPPQADPFLADDDALFKDWLDADDPSHCSNFPADDDPNQVNQLVLLVVLCVVPVVLWAAAVVCLVVLLLVLVVLLVRCCVPCVVAWHWDDDQQFIWIDGNVVGDTATAGRPDQVRDPGRRNCRRVSRGAFWKFWWDDPDLWTFRATIRHQQDLAEGCVVRHGPTQVRVVVLAPDCVVVCRSVVNSVVLSPADAPGKMKHKDKFKAFRSNRRCYPVCCVRGVCSLQVDALVCQQPTIKIKMWIWMWHQRPPNRIIMIGTHIDIHGNVSNCVPLVSLQSVLSHLVPHPPSNCVSRPNPNCSVSNNVNSVVSHPD

Solvent-accessible surface area: 14318 Å² total; per-residue (Å²): 106,55,117,121,14,25,4,41,154,102,35,45,8,141,20,34,114,70,11,25,84,60,11,8,37,12,7,112,96,47,87,22,76,21,57,44,57,26,65,79,12,92,83,93,76,124,49,23,2,30,49,48,51,9,6,16,20,37,9,0,42,2,9,9,44,14,6,43,100,2,5,123,106,24,98,28,9,22,61,32,49,126,105,2,47,77,2,1,12,3,0,0,16,24,0,0,48,35,0,19,149,34,21,71,104,50,0,106,32,77,115,151,56,84,68,16,35,0,48,0,94,28,54,70,51,87,39,163,10,59,28,38,58,78,95,31,13,102,31,57,6,0,36,10,0,0,81,3,3,2,0,1,4,2,0,7,30,51,93,138,56,28,1,36,8,2,1,0,0,2,4,6,4,27,73,58,4,3,112,139,19,35,31,53,21,11,69,92,41,39,78,92,23,32,66,2,60,155,78,13,12,19,83,118,13,16,150,88,10,40,97,7,115,92,73,57,17,7,14,55,37,33,2,14,10,9,8,24,4,10,3,2,7,0,42,59,23,104,141,84,12,0,98,16,44,54,124,19,55,97,115,24,0,4,153,28,0,7,0,1,0,14,21,10,13,4,4,12,0,83,125,34,85,2,1,0,46,5,9,16,6,15,6,0,11,0,68,24,0,25,76,48,103,70,37,0,52,75,0,5,33,0,2,113,75,5,33,92,61,0,0,79,108,15,14,1,78,141,7,38,119,34,0,10,60,23,0,121,163,60,8,129,170

Organism: Ectopseudomonas mendocina (strain ymp) (NCBI:txid399739)

Sequence (333 aa):
FKPLESYREDFSFRNSPAAIARFPFPFPEDQYMYSVNLEPAVSRDPGSVFEHQFDVDEHYVSEMAERARVLELDPGRCLVMPHMAQAAWDTLAMLMEHLARDYPQHFRLTRQGDAWHWQNLALGIDQRFTFGDPASLPCEPLEYITRQMQGDFAVLDQRDGDLFMDAGMVTCPADWSLRFDAGMSFKQWHSPVPMAHQMGVFDRALKYLLNIQVGAPVRRLNWTLTINPRLDTSPETYHEWGNDRGKVTPDNVGRRLVHLRVELQLMARLPRRSNNALLFGIRTYLISLDELVSNPAWAQRLHRVMRDLPDPIADYKGITRYRQTLVDWLRRFDPE

Secondary structure (DSSP, 8-state):
--S---SSTT------HHHHHH-----SSSS-------EE----STTSTTSSSS---TTHHHHHHHHHHHHHH-GGGEEE-GGGHHHHHHHHHHHHHHHHHH-TTTEEEEEETTEEEEEETTTTEEEEEETT-GGGSSS-HHHHHHTTSSSEEEEEEEETTEEEEEEEE-SS-BS--HHHHTT-BHHHHTTT-SSTTTTTHHHHHHHHHHT--TT--EEEEEEEEEESS-S-B-GGGGGGTGGGGG---TTTHHHHEEEEEEEEEEEE-TTT--EEEEEEEEEEEHHHHTTSHHHHHHHHHHHHHS-HHHHHHTT-GGGHHHHHHHHHTT---